Protein AF-A0A3B0YN54-F1 (afdb_monomer)

Sequence (205 aa):
MAKLDYQGKQYHSREGETVLQVFMRHAVTVPFSCGNGICHVCLQRCESGNIPAVSQKGLRQTLKQRDYFLICKCIPEGDMKITPPRDADLFNRAVVYKKELLTADVCRLLLEPATQLYYHAGQFINIRNQRGEMRSYSLASVPHEDYFLEIHVKRVADGIMTDWIFNELSENDELEFQGPEGSCFYAQGEQDQPLLLIGTGTGLS

Organism: NCBI:txid652676

pLDDT: mean 94.01, std 5.27, range [69.38, 98.44]

Secondary structure (DSSP, 8-state):
--EEEETTEEEEPPTT--HHHHHHHTT-----SSSSSSS-TTEEEEEES---GGGGTT--HHHHTTTEEETTT---SS-EEEEPPPHHHHEEEEEEEEEEESSSSEEEEEEEESSPPP--TT-EEEEE-TTS-EEEEE--SPTTT-SSEEEEEE--TT-HHHHHHHHT--TT-EEEEEEEE-S-S-----TT--------GGGG-

Radius of gyration: 18.45 Å; Cα contacts (8 Å, |Δi|>4): 419; chains: 1; bounding box: 44×45×47 Å

Nearest PDB structures (foldseek):
  1rfk-assembly1_A  TM=8.701E-01  e=2.211E-05  Mastigocladus laminosus
  1frr-assembly2_B  TM=7.773E-01  e=4.936E-06  Equisetum arvense
  1off-assembly1_A  TM=8.286E-01  e=1.316E-05  Synechocystis sp. PCC 6803
  8qq1-assembly1_C  TM=7.693E-01  e=8.822E-05  Streptococcus pneumoniae
  8qt7-assembly1_A  TM=7.412E-01  e=1.399E-04  Streptococcus pneumoniae

Solvent-accessible surface area (backbone atoms only — not comparable to full-atom values): 11805 Å² total; per-residue (Å²): 115,23,48,38,36,45,91,93,40,80,45,72,38,58,87,92,38,25,49,40,55,43,32,56,76,68,70,48,93,70,56,57,73,71,68,72,66,62,74,62,55,31,49,30,24,52,81,42,59,80,79,54,70,73,14,40,53,90,58,56,68,74,45,49,77,63,38,35,34,29,30,52,50,24,54,62,90,46,51,34,34,43,40,80,62,61,60,88,81,52,49,48,50,26,32,26,70,40,74,43,74,80,49,100,51,31,35,39,37,32,26,41,55,79,56,93,82,81,63,58,50,50,20,25,35,30,43,41,50,99,87,63,53,53,50,79,42,44,31,54,35,50,64,93,76,47,86,43,51,26,34,55,46,62,64,45,89,95,28,71,68,39,49,38,55,71,76,67,59,49,66,72,38,76,46,38,32,31,68,68,39,68,83,59,44,86,70,92,69,69,91,82,63,88,82,87,86,87,57,62,83,62,53,67,62

InterPro domains:
  IPR001041 2Fe-2S ferredoxin-type iron-sulfur binding domain [PF00111] (6-76)
  IPR001041 2Fe-2S ferredoxin-type iron-sulfur binding domain [PS51085] (1-88)
  IPR001041 2Fe-2S ferredoxin-type iron-sulfur binding domain [cd00207] (7-83)
  IPR008333 Flavoprotein pyridine nucleotide cytochrome reductase-like, FAD-binding domain [PF00970] (96-186)
  IPR012675 Beta-grasp domain superfamily [G3DSA:3.10.20.30] (2-95)
  IPR017927 FAD-binding domain, ferredoxin reductase-type [PS51384] (89-187)
  IPR017938 Riboflavin synthase-like beta-barrel [SSF63380] (93-185)
  IPR036010 2Fe-2S ferredoxin-like superfamily [SSF54292] (3-84)
  IPR050415 Multicomponent Reductase Electron Transfer [PTHR47354] (13-204)

Structure (mmCIF, N/CA/C/O backbone):
data_AF-A0A3B0YN54-F1
#
_entry.id   AF-A0A3B0YN54-F1
#
loop_
_atom_site.group_PDB
_atom_site.id
_atom_site.type_symbol
_atom_site.label_atom_id
_atom_site.label_alt_id
_atom_site.label_comp_id
_atom_site.label_asym_id
_atom_site.label_entity_id
_atom_site.label_seq_id
_atom_site.pdbx_PDB_ins_code
_atom_site.Cartn_x
_atom_site.Cartn_y
_atom_site.Cartn_z
_atom_site.occupancy
_atom_site.B_iso_or_equiv
_atom_site.auth_seq_id
_atom_site.auth_comp_id
_atom_site.auth_asym_id
_atom_site.auth_atom_id
_atom_site.pdbx_PDB_model_num
ATOM 1 N N . MET A 1 1 ? -24.017 3.079 19.355 1.00 85.31 1 MET A N 1
ATOM 2 C CA . MET A 1 1 ? -23.042 4.065 18.839 1.00 85.31 1 MET A CA 1
ATOM 3 C C . MET A 1 1 ? -21.762 3.894 19.629 1.00 85.31 1 MET A C 1
ATOM 5 O O . MET A 1 1 ? -21.827 3.978 20.847 1.00 85.31 1 MET A O 1
ATOM 9 N N . ALA A 1 2 ? -20.649 3.609 18.964 1.00 94.81 2 ALA A N 1
ATOM 10 C CA . ALA A 1 2 ? -19.349 3.441 19.608 1.00 94.81 2 ALA A CA 1
ATOM 11 C C . ALA A 1 2 ? -18.553 4.751 19.568 1.00 94.81 2 ALA A C 1
ATOM 13 O O . ALA A 1 2 ? -18.648 5.501 18.589 1.00 94.81 2 ALA A O 1
ATOM 14 N N . LYS A 1 3 ? -17.760 5.021 20.608 1.00 97.56 3 LYS A N 1
ATOM 15 C CA . LYS A 1 3 ? -16.784 6.116 20.628 1.00 97.56 3 LYS A CA 1
ATOM 16 C C . LYS A 1 3 ? -15.429 5.607 20.136 1.00 97.56 3 LYS A C 1
ATOM 18 O O . LYS A 1 3 ? -14.872 4.666 20.695 1.00 97.56 3 LYS A O 1
ATOM 23 N N . LEU A 1 4 ? -14.900 6.249 19.103 1.00 98.19 4 LEU A N 1
ATOM 24 C CA . LEU A 1 4 ? -13.590 5.970 18.524 1.00 98.19 4 LEU A CA 1
ATOM 25 C C . LEU A 1 4 ? -12.622 7.083 18.924 1.00 98.19 4 LEU A C 1
ATOM 27 O O . LEU A 1 4 ? -12.846 8.239 18.569 1.00 98.19 4 LEU A O 1
ATOM 31 N N . ASP A 1 5 ? -11.563 6.747 19.649 1.00 98.06 5 ASP A N 1
ATOM 32 C CA . ASP A 1 5 ? -10.443 7.653 19.919 1.00 98.06 5 ASP A CA 1
ATOM 33 C C . ASP A 1 5 ? -9.358 7.425 18.862 1.00 98.06 5 ASP A C 1
ATOM 35 O O . ASP A 1 5 ? -8.899 6.298 18.681 1.00 98.06 5 ASP A O 1
ATOM 39 N N . TYR A 1 6 ? -8.981 8.472 18.133 1.00 97.81 6 TYR A N 1
ATOM 40 C CA . TYR A 1 6 ? -7.898 8.431 17.156 1.00 97.81 6 TYR A CA 1
ATOM 41 C C . TYR A 1 6 ? -7.105 9.735 17.206 1.00 97.81 6 TYR A C 1
ATOM 43 O O . TYR A 1 6 ? -7.667 10.822 17.064 1.00 97.81 6 TYR A O 1
ATOM 51 N N . GLN A 1 7 ? -5.789 9.624 17.416 1.00 94.12 7 GLN A N 1
ATOM 52 C CA . GLN A 1 7 ? -4.867 10.765 17.521 1.00 94.12 7 GLN A CA 1
ATOM 53 C C . GLN A 1 7 ? -5.332 11.845 18.524 1.00 94.12 7 GLN A C 1
ATOM 55 O O . GLN A 1 7 ? -5.174 13.042 18.287 1.00 94.12 7 GLN A O 1
ATOM 60 N N . GLY A 1 8 ? -5.931 11.426 19.647 1.00 93.56 8 GLY A N 1
ATOM 61 C CA . GLY A 1 8 ? -6.406 12.326 20.704 1.00 93.56 8 GLY A CA 1
ATOM 62 C C . GLY A 1 8 ? -7.720 13.047 20.387 1.00 93.56 8 GLY A C 1
ATOM 63 O O . GLY A 1 8 ? -8.122 13.938 21.134 1.00 93.56 8 GLY A O 1
ATOM 64 N N . LYS A 1 9 ? -8.398 12.681 19.293 1.00 96.88 9 LYS A N 1
ATOM 65 C CA . LYS A 1 9 ? -9.737 13.163 18.938 1.00 96.88 9 LYS A CA 1
ATOM 66 C C . LYS A 1 9 ? -10.751 12.037 19.059 1.00 96.88 9 LYS A C 1
ATOM 68 O O . LYS A 1 9 ? -10.439 10.876 18.809 1.00 96.88 9 LYS A O 1
ATOM 73 N N . GLN A 1 10 ? -11.978 12.400 19.418 1.00 97.62 10 GLN A N 1
ATOM 74 C CA . GLN A 1 10 ? -13.077 11.455 19.574 1.00 97.62 10 GLN A CA 1
ATOM 75 C C . GLN A 1 10 ? -14.076 11.587 18.432 1.00 97.62 10 GLN A C 1
ATOM 77 O O . GLN A 1 10 ? -14.477 12.686 18.048 1.00 97.62 10 GLN A O 1
ATOM 82 N N . TYR A 1 11 ? -14.506 10.439 17.929 1.00 97.69 11 TYR A N 1
ATOM 83 C CA . TYR A 1 11 ? -15.486 10.308 16.866 1.00 97.69 11 TYR A CA 1
ATOM 84 C C . TYR A 1 11 ? -16.573 9.331 17.299 1.00 97.69 11 TYR A C 1
ATOM 86 O O . TYR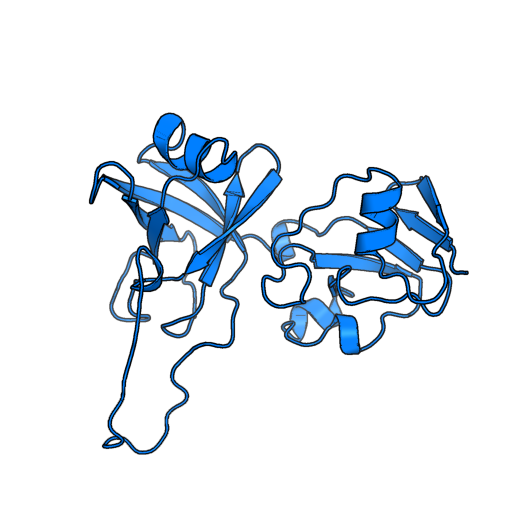 A 1 11 ? -16.321 8.398 18.055 1.00 97.69 11 TYR A O 1
ATOM 94 N N . HIS A 1 12 ? -17.788 9.520 16.794 1.00 97.38 12 HIS A N 1
ATOM 95 C CA . HIS A 1 12 ? -18.911 8.631 17.088 1.00 97.38 12 HIS A CA 1
ATOM 96 C C . HIS A 1 12 ? -19.370 7.904 15.829 1.00 97.38 12 HIS A C 1
ATOM 98 O O . HIS A 1 12 ? -19.620 8.548 14.797 1.00 97.38 12 HIS A O 1
ATOM 104 N N . SER A 1 13 ? -19.492 6.578 15.930 1.00 97.06 13 SER A N 1
ATOM 105 C CA . SER A 1 13 ? -20.041 5.740 14.865 1.00 97.06 13 SER A CA 1
ATOM 106 C C . SER A 1 13 ? -21.564 5.798 14.822 1.00 97.06 13 SER A C 1
ATOM 108 O O . SER A 1 13 ? -22.238 5.905 15.853 1.00 97.06 13 SER A O 1
ATOM 110 N N . ARG A 1 14 ? -22.111 5.701 13.612 1.00 97.06 14 ARG A N 1
ATOM 111 C CA . ARG A 1 14 ? -23.518 5.368 13.375 1.00 97.06 14 ARG A CA 1
ATOM 112 C C . ARG A 1 14 ? -23.691 3.849 13.347 1.00 97.06 14 ARG A C 1
ATOM 114 O O . ARG A 1 14 ? -22.723 3.096 13.266 1.00 97.06 14 ARG A O 1
ATOM 121 N N . GLU A 1 15 ? -24.934 3.397 13.441 1.00 94.94 15 GLU A N 1
ATOM 122 C CA . GLU A 1 15 ? -25.255 1.977 13.307 1.00 94.94 15 GLU A CA 1
ATOM 123 C C . GLU A 1 15 ? -24.831 1.449 11.928 1.00 94.94 15 GLU A C 1
ATOM 125 O O . GLU A 1 15 ? -25.044 2.111 10.913 1.00 94.94 15 GLU A O 1
ATOM 130 N N . GLY A 1 16 ? -24.173 0.286 11.905 1.00 95.19 16 GLY A N 1
ATOM 131 C CA . GLY A 1 16 ? -23.677 -0.351 10.680 1.00 95.19 16 GLY A CA 1
ATOM 132 C C . GLY A 1 16 ? -22.503 0.358 9.988 1.00 95.19 16 GLY A C 1
ATOM 133 O O . GLY A 1 16 ? -22.055 -0.102 8.940 1.00 95.19 16 GLY A O 1
ATOM 134 N N . GLU A 1 17 ? -21.989 1.457 10.545 1.00 96.94 17 GLU A N 1
ATOM 135 C CA . GLU A 1 17 ? -20.902 2.231 9.946 1.00 96.94 17 GLU A CA 1
ATOM 136 C C . GLU A 1 17 ? -19.541 1.598 10.256 1.00 96.94 17 GLU A C 1
ATOM 138 O O . GLU A 1 17 ? -19.215 1.300 11.406 1.00 96.94 17 GLU A O 1
ATOM 143 N N . THR A 1 18 ? -18.718 1.420 9.228 1.00 98.31 18 THR A N 1
ATOM 144 C CA . THR A 1 18 ? -17.330 0.983 9.406 1.00 98.31 18 THR A CA 1
ATOM 145 C C . THR A 1 18 ? -16.466 2.110 9.968 1.00 98.31 18 THR A C 1
ATOM 147 O O . THR A 1 18 ? -16.728 3.287 9.725 1.00 98.31 18 THR A O 1
ATOM 150 N N . VAL A 1 19 ? -15.371 1.773 10.647 1.00 98.19 19 VAL A N 1
ATOM 151 C CA . VAL A 1 19 ? -14.386 2.756 11.126 1.00 98.19 19 VAL A CA 1
ATOM 152 C C . VAL A 1 19 ? -13.885 3.652 9.983 1.00 98.19 19 VAL A C 1
ATOM 154 O O . VAL A 1 19 ? -13.781 4.864 10.165 1.00 98.19 19 VAL A O 1
ATOM 157 N N . LEU A 1 20 ? -13.647 3.097 8.785 1.00 98.31 20 LEU A N 1
ATOM 158 C CA . LEU A 1 20 ? -13.265 3.898 7.614 1.00 98.31 20 LEU A CA 1
ATOM 159 C C . LEU A 1 20 ? -14.330 4.942 7.262 1.00 98.31 20 LEU A C 1
ATOM 161 O O . LEU A 1 20 ? -13.996 6.099 7.030 1.00 98.31 20 LEU A O 1
ATOM 165 N N . GLN A 1 21 ? -15.605 4.553 7.239 1.00 98.06 21 GLN A N 1
ATOM 166 C CA . GLN A 1 21 ? -16.703 5.473 6.929 1.00 98.06 21 GLN A CA 1
ATOM 167 C C . GLN A 1 21 ? -16.829 6.581 7.983 1.00 98.06 21 GLN A C 1
ATOM 169 O O . GLN A 1 21 ? -17.024 7.737 7.608 1.00 98.06 21 GLN A O 1
ATOM 174 N N . VAL A 1 22 ? -16.619 6.264 9.269 1.00 98.06 22 VAL A N 1
ATOM 175 C CA . VAL A 1 22 ? -16.557 7.279 10.335 1.00 98.06 22 VAL A CA 1
ATOM 176 C C . VAL A 1 22 ? -15.449 8.291 10.040 1.00 98.06 22 VAL A C 1
ATOM 178 O O . VAL A 1 22 ? -15.698 9.496 10.052 1.00 98.06 22 VAL A O 1
ATOM 181 N N . PHE A 1 23 ? -14.238 7.818 9.742 1.00 97.88 23 PHE A N 1
ATOM 182 C CA . PHE A 1 23 ? -13.093 8.678 9.441 1.00 97.88 23 PHE A CA 1
ATOM 183 C C . PHE A 1 23 ? -13.328 9.546 8.203 1.00 97.88 23 PHE A C 1
ATOM 185 O O . PHE A 1 23 ? -13.133 10.757 8.273 1.00 97.88 23 PHE A O 1
ATOM 192 N N . MET A 1 24 ? -13.851 8.978 7.114 1.00 97.00 24 MET A N 1
ATOM 193 C CA . MET A 1 24 ? -14.186 9.739 5.906 1.00 97.00 24 MET A CA 1
ATOM 194 C C . MET A 1 24 ? -15.239 10.819 6.175 1.00 97.00 24 MET A C 1
ATOM 196 O O . MET A 1 24 ? -15.074 11.962 5.752 1.00 97.00 24 MET A O 1
ATOM 200 N N . ARG A 1 25 ? -16.302 10.490 6.920 1.00 97.31 25 ARG A N 1
ATOM 201 C CA . ARG A 1 25 ? -17.379 11.432 7.261 1.00 97.31 25 ARG A CA 1
ATOM 202 C C . ARG A 1 25 ? -16.890 12.619 8.091 1.00 97.31 25 ARG A C 1
ATOM 204 O O . ARG A 1 25 ? -17.461 13.701 7.995 1.00 97.31 25 ARG A O 1
ATOM 211 N N . HIS A 1 26 ? -15.854 12.415 8.897 1.00 96.94 26 HIS A N 1
ATOM 212 C CA . HIS A 1 26 ? -15.231 13.452 9.721 1.00 96.94 26 HIS A CA 1
ATOM 213 C C . HIS A 1 26 ? -13.956 14.037 9.099 1.00 96.94 26 HIS A C 1
ATOM 215 O O . HIS A 1 26 ? -13.208 14.722 9.795 1.00 96.94 26 HIS A O 1
ATOM 221 N N . ALA A 1 27 ? -13.704 13.773 7.810 1.00 96.00 27 ALA A N 1
ATOM 222 C CA . ALA A 1 27 ? -12.525 14.236 7.075 1.00 96.00 27 ALA A CA 1
ATOM 223 C C . ALA A 1 27 ? -11.189 13.911 7.779 1.00 96.00 27 ALA A C 1
ATOM 225 O O . ALA A 1 27 ? -10.242 14.696 7.757 1.00 96.00 27 ALA A O 1
ATOM 226 N N . VAL A 1 28 ? -11.116 12.748 8.428 1.00 96.38 28 VAL A N 1
ATOM 227 C CA . VAL A 1 28 ? -9.888 12.233 9.036 1.00 96.38 28 VAL A CA 1
ATOM 228 C C . VAL A 1 28 ? -9.031 11.612 7.943 1.00 96.38 28 VAL A C 1
ATOM 230 O O . VAL A 1 28 ? -9.451 10.668 7.271 1.00 96.38 28 VAL A O 1
ATOM 233 N N . THR A 1 29 ? -7.813 12.119 7.788 1.00 92.44 29 THR A N 1
ATOM 234 C CA . THR A 1 29 ? -6.852 11.576 6.830 1.00 92.44 29 THR A CA 1
ATOM 235 C C . THR A 1 29 ? -6.326 10.232 7.319 1.00 92.44 29 THR A C 1
ATOM 237 O O . THR A 1 29 ? -5.587 10.150 8.301 1.00 92.44 29 THR A O 1
ATOM 240 N N . VAL A 1 30 ? -6.702 9.173 6.608 1.00 93.56 30 VAL A N 1
ATOM 241 C CA . VAL A 1 30 ? -6.179 7.815 6.768 1.00 93.56 30 VAL A CA 1
ATOM 242 C C . VAL A 1 30 ? -5.948 7.201 5.392 1.00 93.56 30 VAL A C 1
ATOM 244 O O . VAL A 1 30 ? -6.714 7.477 4.463 1.00 93.56 30 VAL A O 1
ATOM 247 N N . PRO A 1 31 ? -4.928 6.349 5.228 1.00 92.31 31 PRO A N 1
ATOM 248 C CA . PRO A 1 31 ? -4.706 5.697 3.952 1.00 92.31 31 PRO A CA 1
ATOM 249 C C . PRO A 1 31 ? -5.792 4.646 3.687 1.00 92.31 31 PRO A C 1
ATOM 251 O O . PRO A 1 31 ? -6.149 3.861 4.562 1.00 92.31 31 PRO A O 1
ATOM 254 N N . PHE A 1 32 ? -6.318 4.597 2.463 1.00 93.12 32 PHE A N 1
ATOM 255 C CA . PHE A 1 32 ? -7.145 3.497 1.959 1.00 93.12 32 PHE A CA 1
ATOM 256 C C . PHE A 1 32 ? -7.095 3.460 0.421 1.00 93.12 32 PHE A C 1
ATOM 258 O O . PHE A 1 32 ? -6.662 4.420 -0.215 1.00 93.12 32 PHE A O 1
ATOM 265 N N . SER A 1 33 ? -7.516 2.339 -0.178 1.00 91.38 33 SER A N 1
ATOM 266 C CA . SER A 1 33 ? -7.598 2.191 -1.641 1.00 91.38 33 SER A CA 1
ATOM 267 C C . SER A 1 33 ? -8.876 1.457 -2.074 1.00 91.38 33 SER A C 1
ATOM 269 O O . SER A 1 33 ? -9.793 2.088 -2.583 1.00 91.38 33 SER A O 1
ATOM 271 N N . CYS A 1 34 ? -9.016 0.152 -1.798 1.00 93.12 34 CYS A N 1
ATOM 272 C CA . CYS A 1 34 ? -10.159 -0.624 -2.317 1.00 93.12 34 CYS A CA 1
ATOM 273 C C . CYS A 1 34 ? -11.464 -0.521 -1.506 1.00 93.12 34 CYS A C 1
ATOM 275 O O . CYS A 1 34 ? -12.520 -0.891 -2.008 1.00 93.12 34 CYS A O 1
ATOM 277 N N . GLY A 1 35 ? -11.401 -0.151 -0.220 1.00 94.06 35 GLY A N 1
ATOM 278 C CA . GLY A 1 35 ? -12.563 -0.155 0.687 1.00 94.06 35 GLY A CA 1
ATOM 279 C C . GLY A 1 35 ? -13.203 -1.532 0.956 1.00 94.06 35 GLY A C 1
ATOM 280 O O . GLY A 1 35 ? -14.176 -1.616 1.696 1.00 94.06 35 GLY A O 1
ATOM 281 N N . ASN A 1 36 ? -12.665 -2.619 0.391 1.00 94.31 36 ASN A N 1
ATOM 282 C CA . ASN A 1 36 ? -13.284 -3.946 0.418 1.00 94.31 36 ASN A CA 1
ATOM 283 C C . ASN A 1 36 ? -12.422 -5.027 1.097 1.00 94.31 36 ASN A C 1
ATOM 285 O O . ASN A 1 36 ? -12.733 -6.211 1.009 1.00 94.31 36 ASN A O 1
ATOM 289 N N . GLY A 1 37 ? -11.385 -4.630 1.840 1.00 93.81 37 GLY A N 1
ATOM 290 C CA . GLY A 1 37 ? -10.579 -5.541 2.663 1.00 93.81 37 GLY A CA 1
ATOM 291 C C . GLY A 1 37 ? -9.597 -6.418 1.884 1.00 93.81 37 GLY A C 1
ATOM 292 O O . GLY A 1 37 ? -9.219 -7.466 2.381 1.00 93.81 37 GLY A O 1
ATOM 293 N N . ILE A 1 38 ? -9.211 -6.000 0.674 1.00 92.88 38 ILE A N 1
ATOM 294 C CA . ILE A 1 38 ? -8.288 -6.744 -0.200 1.00 92.88 38 ILE A CA 1
ATOM 295 C C . ILE A 1 38 ? -6.905 -6.091 -0.216 1.00 92.88 38 ILE A C 1
ATOM 297 O O . ILE A 1 38 ? -5.897 -6.755 -0.032 1.00 92.88 38 ILE A O 1
ATOM 301 N N . CYS A 1 39 ? -6.848 -4.771 -0.421 1.00 93.12 39 CYS A N 1
ATOM 302 C CA . CYS A 1 39 ? -5.583 -4.060 -0.626 1.00 93.12 39 CYS A CA 1
ATOM 303 C C . CYS A 1 39 ? -4.746 -3.876 0.646 1.00 93.12 39 CYS A C 1
ATOM 305 O O . CYS A 1 39 ? -3.601 -3.467 0.552 1.00 93.12 39 CYS A O 1
ATOM 307 N N . HIS A 1 40 ? -5.341 -4.052 1.829 1.00 95.25 40 HIS A N 1
ATOM 308 C CA . HIS A 1 40 ? -4.733 -3.831 3.153 1.00 95.25 40 HIS A CA 1
ATOM 309 C C . HIS A 1 40 ? -4.127 -2.437 3.436 1.00 95.25 40 HIS A C 1
ATOM 311 O O . HIS A 1 40 ? -3.713 -2.177 4.557 1.00 95.25 40 HIS A O 1
ATOM 317 N N . VAL A 1 41 ? -4.207 -1.488 2.497 1.00 95.88 41 VAL A N 1
ATOM 318 C CA . VAL A 1 41 ? -3.795 -0.077 2.666 1.00 95.88 41 VAL A CA 1
ATOM 319 C C . VAL A 1 41 ? -4.446 0.600 3.885 1.00 95.88 41 VAL A C 1
ATOM 321 O O . VAL A 1 41 ? -3.835 1.451 4.519 1.00 95.88 41 VAL A O 1
ATOM 324 N N . CYS A 1 42 ? -5.676 0.212 4.242 1.00 96.19 42 CYS A N 1
ATOM 325 C CA . CYS A 1 42 ? -6.400 0.768 5.390 1.00 96.19 42 CYS A CA 1
ATOM 326 C C . CYS A 1 42 ? -6.024 0.130 6.736 1.00 96.19 42 CYS A C 1
ATOM 328 O O . CYS A 1 42 ? -6.839 0.104 7.659 1.00 96.19 42 CYS A O 1
ATOM 330 N N . LEU A 1 43 ? -4.848 -0.477 6.853 1.00 97.00 43 LEU A N 1
ATOM 331 C CA . LEU A 1 43 ? -4.438 -1.092 8.105 1.00 97.00 43 LEU A CA 1
ATOM 332 C C . LEU A 1 43 ? -4.271 -0.020 9.191 1.00 97.00 43 LEU A C 1
ATOM 334 O O . LEU A 1 43 ? -3.624 1.002 8.971 1.00 97.00 43 LEU A O 1
ATOM 338 N N . GLN A 1 44 ? -4.838 -0.268 10.365 1.00 97.50 44 GLN A N 1
ATOM 339 C CA . GLN A 1 44 ? -4.623 0.520 11.579 1.00 97.50 44 GLN A CA 1
ATOM 340 C C . GLN A 1 44 ? -4.379 -0.431 12.747 1.00 97.50 44 GLN A C 1
ATOM 342 O O . GLN A 1 44 ? -4.588 -1.640 12.614 1.00 97.50 44 GLN A O 1
ATOM 347 N N . ARG A 1 45 ? -3.945 0.103 13.889 1.00 97.62 45 ARG A N 1
ATOM 348 C CA . ARG A 1 45 ? -3.717 -0.684 15.102 1.00 97.62 45 ARG A CA 1
ATOM 349 C C . ARG A 1 45 ? -4.696 -0.291 16.198 1.00 97.62 45 ARG A C 1
ATOM 351 O O . ARG A 1 45 ? -4.921 0.896 16.430 1.00 97.62 45 ARG A O 1
ATOM 358 N N . CYS A 1 46 ? -5.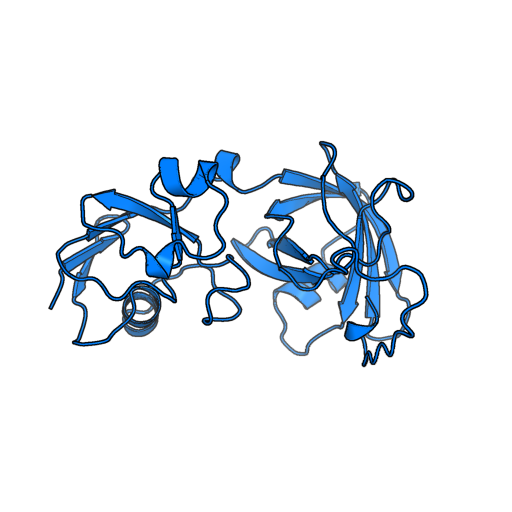264 -1.275 16.878 1.00 97.50 46 CYS A N 1
ATOM 359 C CA . CYS A 1 46 ? -6.110 -1.061 18.043 1.00 97.50 46 CYS A CA 1
ATOM 360 C C . CYS A 1 46 ? -5.237 -1.040 19.303 1.00 97.50 46 CYS A C 1
ATOM 362 O O . CYS A 1 46 ? -4.449 -1.952 19.524 1.00 97.50 46 CYS A O 1
ATOM 364 N N . GLU A 1 47 ? -5.345 0.004 20.116 1.00 97.19 47 GLU A N 1
ATOM 365 C CA . GLU A 1 47 ? -4.700 0.067 21.432 1.00 97.19 47 GLU A CA 1
ATOM 366 C C . GLU A 1 47 ? -5.634 -0.448 22.537 1.00 97.19 47 GLU A C 1
ATOM 368 O O . GLU A 1 47 ? -5.175 -1.021 23.522 1.00 97.19 47 GLU A O 1
ATOM 373 N N . SER A 1 48 ? -6.947 -0.262 22.378 1.00 97.25 48 SER A N 1
ATOM 374 C CA . SER A 1 48 ? -7.961 -0.823 23.273 1.00 97.25 48 SER A CA 1
ATOM 375 C C . SER A 1 48 ? -9.321 -0.946 22.585 1.00 97.25 48 SER A C 1
ATOM 377 O O . SER A 1 48 ? -9.636 -0.186 21.670 1.00 97.25 48 SER A O 1
ATOM 379 N N . GLY A 1 49 ? -10.144 -1.887 23.051 1.00 95.44 49 GLY A N 1
ATOM 380 C CA . GLY A 1 49 ? -11.451 -2.204 22.466 1.00 95.44 49 GLY A CA 1
ATOM 381 C C . GLY A 1 49 ? -11.450 -3.537 21.715 1.00 95.44 49 GLY A C 1
ATOM 382 O O . GLY A 1 49 ? -10.401 -4.142 21.496 1.00 95.44 49 GLY A O 1
ATOM 383 N N . ASN A 1 50 ? -12.639 -4.018 21.348 1.00 95.81 50 ASN A N 1
ATOM 384 C CA . ASN A 1 50 ? -12.781 -5.290 20.640 1.00 95.81 50 ASN A CA 1
ATOM 385 C C . ASN A 1 50 ? -12.492 -5.122 19.143 1.00 95.81 50 ASN A C 1
ATOM 387 O O . ASN A 1 50 ? -13.056 -4.232 18.509 1.00 95.81 50 ASN A O 1
ATOM 391 N N . ILE A 1 51 ? -11.664 -5.999 18.571 1.00 97.62 51 ILE A N 1
ATOM 392 C CA . ILE A 1 51 ? -11.425 -6.065 17.124 1.00 97.62 51 ILE A CA 1
ATOM 393 C C . ILE A 1 51 ? -12.303 -7.181 16.540 1.00 97.62 51 ILE A C 1
ATOM 395 O O . ILE A 1 51 ? -12.033 -8.358 16.790 1.00 97.62 51 ILE A O 1
ATOM 399 N N . PRO A 1 52 ? -13.319 -6.870 15.714 1.00 96.06 52 PRO A N 1
ATOM 400 C CA . PRO A 1 52 ? -14.132 -7.899 15.077 1.00 96.06 52 PRO A CA 1
ATOM 401 C C . PRO A 1 52 ? -13.280 -8.788 14.166 1.00 96.06 52 PRO A C 1
ATOM 403 O O . PRO A 1 52 ? -12.545 -8.280 13.314 1.00 96.06 52 PRO A O 1
ATOM 406 N N . ALA A 1 53 ? -13.426 -10.112 14.258 1.00 95.75 53 ALA A N 1
ATOM 407 C CA . ALA A 1 53 ? -12.616 -11.064 13.486 1.00 95.75 53 ALA A CA 1
ATOM 408 C C . ALA A 1 53 ? -12.681 -10.831 11.961 1.00 95.75 53 ALA A C 1
ATOM 410 O O . ALA A 1 53 ? -11.695 -11.021 11.246 1.00 95.75 53 ALA A O 1
ATOM 411 N N . VAL A 1 54 ? -13.825 -10.350 11.457 1.00 96.50 54 VAL A N 1
ATOM 412 C CA . VAL A 1 54 ? -14.016 -9.989 10.041 1.00 96.50 54 VAL A CA 1
ATOM 413 C C . VAL A 1 54 ? -13.049 -8.896 9.569 1.00 96.50 54 VAL A C 1
ATOM 415 O O . VAL A 1 54 ? -12.622 -8.912 8.417 1.00 96.50 54 VAL A O 1
ATOM 418 N N . SER A 1 55 ? -12.645 -7.991 10.463 1.00 97.25 55 SER A N 1
ATOM 419 C CA . SER A 1 55 ? -11.702 -6.907 10.170 1.00 97.25 55 SER A CA 1
ATOM 420 C C . SER A 1 55 ? -10.241 -7.358 10.142 1.00 97.25 55 SER A C 1
ATOM 422 O O . SER A 1 55 ? -9.375 -6.608 9.705 1.00 97.25 55 SER A O 1
ATOM 424 N N . GLN A 1 56 ? -9.959 -8.593 10.551 1.00 96.88 56 GLN A N 1
ATOM 425 C CA . GLN A 1 56 ? -8.632 -9.202 10.473 1.00 96.88 56 GLN A CA 1
ATOM 426 C C . GLN A 1 56 ? -8.540 -10.294 9.399 1.00 96.88 56 GLN A C 1
ATOM 428 O O . GLN A 1 56 ? -7.496 -10.933 9.239 1.00 96.88 56 GLN A O 1
ATOM 433 N N . LYS A 1 57 ? -9.619 -10.544 8.648 1.00 94.69 57 LYS A N 1
ATOM 434 C CA . LYS A 1 57 ? -9.623 -11.539 7.572 1.00 94.69 57 LYS A CA 1
ATOM 435 C C . LYS A 1 57 ? -8.594 -11.155 6.500 1.00 94.69 57 LYS A C 1
ATOM 437 O O . LYS A 1 57 ? -8.543 -10.007 6.087 1.00 94.69 57 LYS A O 1
ATOM 442 N N . GLY A 1 58 ? -7.785 -12.124 6.069 1.00 90.81 58 GLY A N 1
ATOM 443 C CA . GLY A 1 58 ? -6.715 -11.914 5.083 1.00 90.81 58 GLY A CA 1
ATOM 444 C C . GLY A 1 58 ? -5.382 -11.436 5.668 1.00 90.81 58 GLY A C 1
ATOM 445 O O . GLY A 1 58 ? -4.360 -11.565 5.005 1.00 90.81 58 GLY A O 1
ATOM 446 N N . LEU A 1 59 ? -5.349 -10.965 6.921 1.00 93.88 59 LEU A N 1
ATOM 447 C CA . LEU A 1 59 ? -4.102 -10.524 7.547 1.00 93.88 59 LEU A CA 1
ATOM 448 C C . LEU A 1 59 ? -3.210 -11.698 7.962 1.00 93.88 59 LEU A C 1
ATOM 450 O O . LEU A 1 59 ? -3.689 -12.731 8.450 1.00 93.88 59 LEU A O 1
ATOM 454 N N . ARG A 1 60 ? -1.893 -11.483 7.863 1.00 92.06 60 ARG A N 1
ATOM 455 C CA . ARG A 1 60 ? -0.872 -12.372 8.435 1.00 92.06 60 ARG A CA 1
ATOM 456 C C . ARG A 1 60 ? -1.060 -12.493 9.947 1.00 92.06 60 ARG A C 1
ATOM 458 O O . ARG A 1 60 ? -1.416 -11.523 10.618 1.00 92.06 60 ARG A O 1
ATOM 465 N N . GLN A 1 61 ? -0.764 -13.668 10.501 1.00 93.38 61 GLN A N 1
ATOM 466 C CA . GLN A 1 61 ? -0.956 -13.929 11.932 1.00 93.38 61 GLN A CA 1
ATOM 467 C C . GLN A 1 61 ? -0.135 -12.985 12.823 1.00 93.38 61 GLN A C 1
ATOM 469 O O . GLN A 1 61 ? -0.617 -12.549 13.864 1.00 93.38 61 GLN A O 1
ATOM 474 N N . THR A 1 62 ? 1.063 -12.609 12.374 1.00 93.06 62 THR A N 1
ATOM 475 C CA . THR A 1 62 ? 1.944 -11.657 13.063 1.00 93.06 62 THR A CA 1
ATOM 476 C C . THR A 1 62 ? 1.326 -10.266 13.205 1.00 93.06 62 THR A C 1
ATOM 478 O O . THR A 1 62 ? 1.513 -9.624 14.233 1.00 93.06 62 THR A O 1
ATOM 481 N N . LEU A 1 63 ? 0.557 -9.808 12.211 1.00 95.62 63 LEU A N 1
ATOM 482 C CA . LEU A 1 63 ? -0.162 -8.533 12.275 1.00 95.62 63 LEU A CA 1
ATOM 483 C C . LEU A 1 63 ? -1.363 -8.632 13.219 1.00 95.62 63 LEU A C 1
ATOM 485 O O . LEU A 1 63 ? -1.564 -7.747 14.046 1.00 95.62 63 LEU A O 1
ATOM 489 N N . LYS A 1 64 ? -2.115 -9.738 13.165 1.00 96.69 64 LYS A N 1
ATOM 490 C CA . LYS A 1 64 ? -3.252 -9.969 14.074 1.00 96.69 64 LYS A CA 1
ATOM 491 C C . LYS A 1 64 ? -2.834 -9.963 15.541 1.00 96.69 64 LYS A C 1
ATOM 493 O O . LYS A 1 64 ? -3.492 -9.333 16.355 1.00 96.69 64 LYS A O 1
ATOM 498 N N . GLN A 1 65 ? -1.720 -10.626 15.856 1.00 95.88 65 GLN A N 1
ATOM 499 C CA . GLN A 1 65 ? -1.137 -10.677 17.204 1.00 95.88 65 GLN A CA 1
ATOM 500 C C . GLN A 1 65 ? -0.620 -9.322 17.705 1.00 95.88 65 GLN A C 1
ATOM 502 O O . GLN A 1 65 ? -0.359 -9.175 18.892 1.00 95.88 65 GLN A O 1
ATOM 507 N N . ARG A 1 66 ? -0.436 -8.353 16.804 1.00 96.62 66 ARG A N 1
ATOM 508 C CA . ARG A 1 66 ? -0.042 -6.972 17.112 1.00 96.62 66 ARG A CA 1
ATOM 509 C C . ARG A 1 66 ? -1.231 -6.008 17.029 1.00 96.62 66 ARG A C 1
ATOM 511 O O . ARG A 1 66 ? -1.023 -4.809 16.857 1.00 96.62 66 ARG A O 1
ATOM 518 N N . ASP A 1 67 ? -2.454 -6.537 17.097 1.00 97.62 67 ASP A N 1
ATOM 519 C CA . ASP A 1 67 ? -3.713 -5.785 17.117 1.00 97.62 67 ASP A CA 1
ATOM 520 C C . ASP A 1 67 ? -3.963 -4.931 15.866 1.00 97.62 67 ASP A C 1
ATOM 522 O O . ASP A 1 67 ? -4.663 -3.915 15.900 1.00 97.62 67 ASP A O 1
ATOM 526 N N . TYR A 1 68 ? -3.404 -5.346 14.726 1.00 98.00 68 TYR A N 1
ATOM 527 C CA . TYR A 1 68 ? -3.703 -4.721 13.443 1.00 98.00 68 TYR A CA 1
ATOM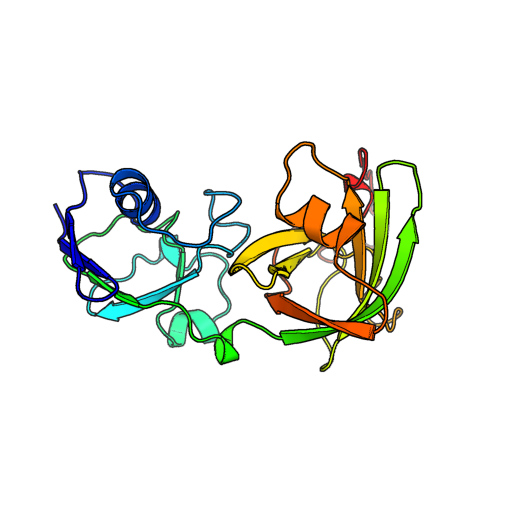 528 C C . TYR A 1 68 ? -5.032 -5.202 12.878 1.00 98.00 68 TYR A C 1
ATOM 530 O O . TYR A 1 68 ? -5.387 -6.377 12.990 1.00 98.00 68 TYR A O 1
ATOM 538 N N . PHE A 1 69 ? -5.748 -4.293 12.223 1.00 98.31 69 PHE A N 1
ATOM 539 C CA . PHE A 1 69 ? -7.054 -4.561 11.638 1.00 98.31 69 PHE A CA 1
ATOM 540 C C . PHE A 1 69 ? -7.366 -3.622 10.464 1.00 98.31 69 PHE A C 1
ATOM 542 O O . PHE A 1 69 ? -6.760 -2.563 10.291 1.00 98.31 69 PHE A O 1
ATOM 549 N N . LEU A 1 70 ? -8.323 -4.030 9.634 1.00 98.19 70 LEU A N 1
ATOM 550 C CA . LEU A 1 70 ? -8.786 -3.309 8.455 1.00 98.19 70 LEU A CA 1
ATOM 551 C C . LEU A 1 70 ? -9.976 -2.423 8.823 1.00 98.19 70 LEU A C 1
ATOM 553 O O . LEU A 1 70 ? -11.102 -2.906 8.973 1.00 98.19 70 LEU A O 1
ATOM 557 N N . ILE A 1 71 ? -9.764 -1.107 8.886 1.00 98.25 71 ILE A N 1
ATOM 558 C CA . ILE A 1 71 ? -10.836 -0.167 9.254 1.00 98.25 71 ILE A CA 1
ATOM 559 C C . ILE A 1 71 ? -12.006 -0.153 8.260 1.00 98.25 71 ILE A C 1
ATOM 561 O O . ILE A 1 71 ? -13.126 0.171 8.645 1.00 98.25 71 ILE A O 1
ATOM 565 N N . CYS A 1 72 ? -11.789 -0.561 7.002 1.00 98.00 72 CYS A N 1
ATOM 566 C CA . CYS A 1 72 ? -12.855 -0.692 5.998 1.00 98.00 72 CYS A CA 1
ATOM 567 C C . CYS A 1 72 ? -13.789 -1.894 6.220 1.00 98.00 72 CYS A C 1
ATOM 569 O O . CYS A 1 72 ? -14.828 -1.989 5.575 1.00 98.00 72 CYS A O 1
ATOM 571 N N . LYS A 1 73 ? -13.422 -2.820 7.113 1.00 98.19 73 LYS A N 1
ATOM 572 C CA . LYS A 1 73 ? -14.216 -4.008 7.470 1.00 98.19 73 LYS A CA 1
ATOM 573 C C . LYS A 1 73 ? -14.612 -4.050 8.941 1.00 98.19 73 LYS A C 1
ATOM 575 O O . LYS A 1 73 ? -15.288 -4.981 9.360 1.00 98.19 73 LYS A O 1
ATOM 580 N N . CYS A 1 74 ? -14.204 -3.059 9.724 1.00 98.06 74 CYS A N 1
ATOM 581 C CA . CYS A 1 74 ? -14.495 -2.990 11.147 1.00 98.06 74 CYS A CA 1
ATOM 582 C C . CYS A 1 74 ? -15.760 -2.174 11.391 1.00 98.06 74 CYS A C 1
ATOM 584 O O . CYS A 1 74 ? -15.705 -0.951 11.304 1.00 98.06 74 CYS A O 1
ATOM 586 N N . ILE A 1 75 ? -16.870 -2.830 11.723 1.00 97.81 75 ILE A N 1
ATOM 587 C CA . ILE A 1 75 ? -18.022 -2.173 12.353 1.00 97.81 75 ILE A CA 1
ATOM 588 C C . ILE A 1 75 ? -17.792 -2.270 13.869 1.00 97.81 75 ILE A C 1
ATOM 590 O O . ILE A 1 75 ? -17.718 -3.387 14.379 1.00 97.81 75 ILE A O 1
ATOM 594 N N . PRO A 1 76 ? -17.603 -1.150 14.588 1.00 96.69 76 PRO A N 1
ATOM 595 C CA . PRO A 1 76 ? -17.247 -1.185 16.002 1.00 96.69 76 PRO A CA 1
ATOM 596 C C . PRO A 1 76 ? -18.435 -1.644 16.860 1.00 96.69 76 PRO A C 1
ATOM 598 O O . PRO A 1 76 ? -19.511 -1.048 16.816 1.00 96.69 76 PRO A O 1
ATOM 601 N N . GLU A 1 77 ? -18.221 -2.682 17.670 1.00 94.81 77 GLU A N 1
ATOM 602 C CA . GLU A 1 77 ? -19.220 -3.236 18.605 1.00 94.81 77 GLU A CA 1
ATOM 603 C C . GLU A 1 77 ? -19.241 -2.497 19.957 1.00 94.81 77 GLU A C 1
ATOM 605 O O . GLU A 1 77 ? -20.180 -2.630 20.738 1.00 94.81 77 GLU A O 1
ATOM 610 N N . GLY A 1 78 ? -18.215 -1.689 20.224 1.00 96.50 78 GLY A N 1
ATOM 611 C CA . GLY A 1 78 ? -18.055 -0.887 21.431 1.00 96.50 78 GLY A CA 1
ATOM 612 C C . GLY A 1 78 ? -16.958 0.157 21.248 1.00 96.50 78 GLY A C 1
ATOM 613 O O . GLY A 1 78 ? -16.427 0.313 20.147 1.00 96.50 78 GLY A O 1
ATOM 614 N N . ASP A 1 79 ? -16.634 0.882 22.316 1.00 98.00 79 ASP A N 1
ATOM 615 C CA . ASP A 1 79 ? -15.589 1.908 22.293 1.00 98.00 79 ASP A CA 1
ATOM 616 C C . ASP A 1 79 ? -14.231 1.315 21.878 1.00 98.00 79 ASP A C 1
ATOM 618 O O . ASP A 1 79 ? -13.850 0.229 22.322 1.00 98.00 79 ASP A O 1
ATOM 622 N N . MET A 1 80 ? -13.495 2.042 21.033 1.00 98.00 80 MET A N 1
ATOM 623 C CA . MET A 1 80 ? -12.181 1.628 20.535 1.00 98.00 80 MET A CA 1
ATOM 624 C C . MET A 1 80 ? -11.194 2.792 20.556 1.00 98.00 80 MET A C 1
ATOM 626 O O . MET A 1 80 ? -11.546 3.922 20.215 1.00 98.00 80 MET A O 1
ATOM 630 N N . LYS A 1 81 ? -9.936 2.503 20.886 1.00 98.31 81 LYS A N 1
ATOM 631 C CA . LYS A 1 81 ? -8.806 3.419 20.727 1.00 98.31 81 LYS A CA 1
ATOM 632 C C . LYS A 1 81 ? -7.929 2.934 19.585 1.00 98.31 81 LYS A C 1
ATOM 634 O O . LYS A 1 81 ? -7.399 1.827 19.621 1.00 98.31 81 LYS A O 1
ATOM 639 N N . ILE A 1 82 ? -7.801 3.758 18.557 1.00 98.25 82 ILE A N 1
ATOM 640 C CA . ILE A 1 82 ? -7.167 3.433 17.285 1.00 98.25 82 ILE A CA 1
ATOM 641 C C . ILE A 1 82 ? -5.912 4.288 17.154 1.00 98.25 82 ILE A C 1
ATOM 643 O O . ILE A 1 82 ? -5.908 5.483 17.447 1.00 98.25 82 ILE A O 1
ATOM 647 N N . THR A 1 83 ? -4.835 3.674 16.684 1.00 97.00 83 THR A N 1
ATOM 648 C CA . THR A 1 83 ? -3.554 4.338 16.452 1.00 97.00 83 THR A CA 1
ATOM 649 C C . THR A 1 83 ? -3.064 4.072 15.031 1.00 97.00 83 THR A C 1
ATOM 651 O O . THR A 1 83 ? -3.344 2.995 14.486 1.00 97.00 83 THR A O 1
ATOM 654 N N . PRO A 1 84 ? -2.320 5.027 14.437 1.00 95.50 84 PRO A N 1
ATOM 655 C CA . PRO A 1 84 ? -1.620 4.799 13.184 1.00 95.50 84 PRO A CA 1
ATOM 656 C C . PRO A 1 84 ? -0.757 3.533 13.235 1.00 95.50 84 PRO A C 1
ATOM 658 O O . PRO A 1 84 ? -0.242 3.174 14.303 1.00 95.50 84 PRO A O 1
ATOM 661 N N . PRO A 1 85 ? -0.574 2.853 12.095 1.00 93.81 85 PRO A N 1
ATOM 662 C CA . PRO A 1 85 ? 0.343 1.732 12.024 1.00 93.81 85 PRO A CA 1
ATOM 663 C C . PRO A 1 85 ? 1.780 2.171 12.337 1.00 93.81 85 PRO A C 1
ATOM 665 O O . PRO A 1 85 ? 2.186 3.286 12.020 1.00 93.81 85 PRO A O 1
ATOM 668 N N . ARG A 1 86 ? 2.573 1.273 12.927 1.00 93.56 86 ARG A N 1
ATOM 669 C CA . ARG A 1 86 ? 4.027 1.453 13.018 1.00 93.56 86 ARG A CA 1
ATOM 670 C C . ARG A 1 86 ? 4.672 1.097 11.687 1.00 93.56 86 ARG A C 1
ATOM 672 O O . ARG A 1 86 ? 4.471 -0.015 11.202 1.00 93.56 86 ARG A O 1
ATOM 679 N N . ASP A 1 87 ? 5.488 1.997 11.154 1.00 91.62 87 ASP A N 1
ATOM 680 C CA . ASP A 1 87 ? 6.096 1.804 9.836 1.00 91.62 87 ASP A CA 1
ATOM 681 C C . ASP A 1 87 ? 6.984 0.558 9.766 1.00 91.62 87 ASP A C 1
ATOM 683 O O . ASP A 1 87 ? 6.861 -0.233 8.836 1.00 91.62 87 ASP A O 1
ATOM 687 N N . ALA A 1 88 ? 7.782 0.317 10.810 1.00 90.44 88 ALA A N 1
ATOM 688 C CA . ALA A 1 88 ? 8.672 -0.841 10.915 1.00 90.44 88 ALA A CA 1
ATOM 689 C C . ALA A 1 88 ? 7.952 -2.205 10.882 1.00 90.44 88 ALA A C 1
ATOM 691 O O . ALA A 1 88 ? 8.595 -3.232 10.680 1.00 90.4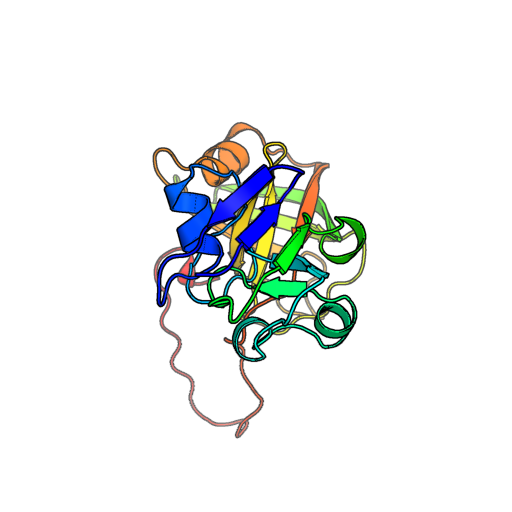4 88 ALA A O 1
ATOM 692 N N . ASP A 1 89 ? 6.635 -2.236 11.106 1.00 90.31 89 ASP A N 1
ATOM 693 C CA . ASP A 1 89 ? 5.852 -3.471 11.040 1.00 90.31 89 ASP A CA 1
ATOM 694 C C . ASP A 1 89 ? 5.299 -3.749 9.635 1.00 90.31 89 ASP A C 1
ATOM 696 O O . ASP A 1 89 ? 4.941 -4.893 9.348 1.00 90.31 89 ASP A O 1
ATOM 700 N N . LEU A 1 90 ? 5.168 -2.718 8.790 1.00 91.12 90 LEU A N 1
ATOM 701 C CA . LEU A 1 90 ? 4.420 -2.790 7.530 1.00 91.12 90 LEU A CA 1
ATOM 702 C C . LEU A 1 90 ? 5.261 -2.544 6.286 1.00 91.12 90 LEU A C 1
ATOM 704 O O . LEU A 1 90 ? 4.941 -3.111 5.241 1.00 91.12 90 LEU A O 1
ATOM 708 N N . PHE A 1 91 ? 6.275 -1.686 6.379 1.00 94.31 91 PHE A N 1
ATOM 709 C CA . PHE A 1 91 ? 7.000 -1.204 5.214 1.00 94.31 91 PHE A CA 1
ATOM 710 C C . PHE A 1 91 ? 8.386 -1.822 5.113 1.00 94.31 91 PHE A C 1
ATOM 712 O O . PHE A 1 91 ? 9.167 -1.841 6.062 1.00 94.31 91 PHE A O 1
ATOM 719 N N . ASN A 1 92 ? 8.677 -2.283 3.906 1.00 94.75 92 ASN A N 1
ATOM 720 C CA . ASN A 1 92 ? 10.007 -2.588 3.421 1.00 94.75 92 ASN A CA 1
ATOM 721 C C . ASN A 1 92 ? 10.479 -1.436 2.533 1.00 94.75 92 ASN A C 1
ATOM 723 O O . ASN A 1 92 ? 9.688 -0.588 2.114 1.00 94.75 92 ASN A O 1
ATOM 727 N N . ARG A 1 93 ? 11.772 -1.433 2.222 1.00 96.50 93 ARG A N 1
ATOM 728 C CA . ARG A 1 93 ? 12.395 -0.451 1.335 1.00 96.50 93 ARG A CA 1
ATOM 729 C C . ARG A 1 93 ? 12.858 -1.114 0.052 1.00 96.50 93 ARG A C 1
ATOM 731 O O . ARG A 1 93 ? 13.249 -2.282 0.073 1.00 96.50 93 ARG A O 1
ATOM 738 N N . ALA A 1 94 ? 12.827 -0.362 -1.035 1.00 97.50 94 ALA A N 1
ATOM 739 C CA . ALA A 1 94 ? 13.436 -0.743 -2.297 1.00 97.50 94 ALA A CA 1
ATOM 740 C C . ALA A 1 94 ? 14.085 0.469 -2.962 1.00 97.50 94 ALA A C 1
ATOM 742 O O . ALA A 1 94 ? 13.646 1.599 -2.753 1.00 97.50 94 ALA A O 1
ATOM 743 N N . VAL A 1 95 ? 15.092 0.216 -3.787 1.00 98.19 95 VAL A N 1
ATOM 744 C CA . VAL A 1 95 ? 15.694 1.218 -4.668 1.00 98.19 95 VAL A CA 1
ATOM 745 C C . VAL A 1 95 ? 15.120 1.047 -6.069 1.00 98.19 95 VAL A C 1
ATOM 747 O O . VAL A 1 95 ? 14.962 -0.075 -6.550 1.00 98.19 95 VAL A O 1
ATOM 750 N N . VAL A 1 96 ? 14.799 2.150 -6.742 1.00 98.44 96 VAL A N 1
ATOM 751 C CA . VAL A 1 96 ? 14.410 2.121 -8.155 1.00 98.44 96 VAL A CA 1
ATOM 752 C C . VAL A 1 96 ? 15.650 1.829 -8.992 1.00 98.44 96 VAL A C 1
ATOM 754 O O . VAL A 1 96 ? 16.447 2.721 -9.265 1.00 98.44 96 VAL A O 1
ATOM 757 N N . TYR A 1 97 ? 15.817 0.578 -9.410 1.00 98.31 97 TYR A N 1
ATOM 758 C CA . TYR A 1 97 ? 16.939 0.172 -10.251 1.00 98.31 97 TYR A CA 1
ATOM 759 C C . TYR A 1 97 ? 16.793 0.710 -11.674 1.00 98.31 97 TYR A C 1
ATOM 761 O O . TYR A 1 97 ? 17.750 1.212 -12.256 1.00 98.31 97 TYR A O 1
ATOM 769 N N . LYS A 1 98 ? 15.584 0.608 -12.238 1.00 98.31 98 LYS A N 1
ATOM 770 C CA . LYS A 1 98 ? 15.301 1.080 -13.595 1.00 98.31 98 LYS A CA 1
ATOM 771 C C . LYS A 1 98 ? 13.890 1.633 -13.712 1.00 98.31 98 LYS A C 1
ATOM 773 O O . LYS A 1 98 ? 12.950 1.046 -13.168 1.00 98.31 98 LYS A O 1
ATOM 778 N N . LYS A 1 99 ? 13.739 2.712 -14.483 1.00 98.12 99 LYS A N 1
ATOM 779 C CA . LYS A 1 99 ? 12.449 3.313 -14.837 1.00 98.12 99 LYS A CA 1
ATOM 780 C C . LYS A 1 99 ? 12.354 3.515 -16.347 1.00 98.12 99 LYS A C 1
ATOM 782 O O . LYS A 1 99 ? 13.121 4.264 -16.937 1.00 98.12 99 LYS A O 1
ATOM 787 N N . GLU A 1 100 ? 11.379 2.870 -16.977 1.00 97.75 100 GLU A N 1
ATOM 788 C CA . GLU A 1 100 ? 11.271 2.825 -18.437 1.00 97.75 100 GLU A CA 1
ATOM 789 C C . GLU A 1 100 ? 9.833 3.061 -18.902 1.00 97.75 100 GLU A C 1
ATOM 791 O O . GLU A 1 100 ? 8.905 2.407 -18.436 1.00 97.75 100 GLU A O 1
ATOM 796 N N . LEU A 1 101 ? 9.632 3.980 -19.848 1.00 97.12 101 LEU A N 1
ATOM 797 C CA . LEU A 1 101 ? 8.336 4.144 -20.506 1.00 97.12 101 LEU A CA 1
ATOM 798 C C . LEU A 1 101 ? 8.159 3.041 -21.555 1.00 97.12 101 LEU A C 1
ATOM 800 O O . LEU A 1 101 ? 8.877 3.010 -22.551 1.00 97.12 101 LEU A O 1
ATOM 804 N N . LEU A 1 102 ? 7.192 2.150 -21.333 1.00 95.56 102 LEU A N 1
ATOM 805 C CA . LEU A 1 102 ? 6.807 1.115 -22.298 1.00 95.56 102 LEU A CA 1
ATOM 806 C C . LEU A 1 102 ? 5.873 1.677 -23.376 1.00 95.56 102 LEU A C 1
ATOM 808 O O . LEU A 1 102 ? 5.918 1.265 -24.533 1.00 95.56 102 LEU A O 1
ATOM 812 N N . THR A 1 103 ? 5.021 2.628 -22.990 1.00 94.88 103 THR A N 1
ATOM 813 C CA . THR A 1 103 ? 4.127 3.386 -23.877 1.00 94.88 103 THR A CA 1
ATOM 814 C C . THR A 1 103 ? 4.087 4.849 -23.424 1.00 94.88 103 THR A C 1
ATOM 816 O O . THR A 1 103 ? 4.730 5.232 -22.446 1.00 94.88 103 THR A O 1
ATOM 819 N N . ALA A 1 104 ? 3.289 5.679 -24.102 1.00 92.75 104 ALA A N 1
ATOM 820 C CA . ALA A 1 104 ? 3.050 7.060 -23.678 1.00 92.75 104 ALA A CA 1
ATOM 821 C C . ALA A 1 104 ? 2.402 7.177 -22.280 1.00 92.75 104 ALA A C 1
ATOM 823 O O . ALA A 1 104 ? 2.500 8.225 -21.644 1.00 92.75 104 ALA A O 1
ATOM 824 N N . ASP A 1 105 ? 1.733 6.123 -21.805 1.00 95.00 105 ASP A N 1
ATOM 825 C CA . ASP A 1 105 ? 0.968 6.106 -20.559 1.00 95.00 105 ASP A CA 1
ATOM 826 C C . ASP A 1 105 ? 1.294 4.920 -19.639 1.00 95.00 105 ASP A C 1
ATOM 828 O O . ASP A 1 105 ? 0.663 4.794 -18.596 1.00 95.00 105 ASP A O 1
ATOM 832 N N . VAL A 1 106 ? 2.271 4.071 -19.967 1.00 97.06 106 VAL A N 1
ATOM 833 C CA . VAL A 1 106 ? 2.688 2.935 -19.132 1.00 97.06 106 VAL A CA 1
ATOM 834 C C . VAL A 1 106 ? 4.178 3.014 -18.840 1.00 97.06 106 VAL A C 1
ATOM 836 O O . VAL A 1 106 ? 5.007 3.056 -19.747 1.00 97.06 106 VAL A O 1
ATOM 839 N N . CYS A 1 107 ? 4.509 2.987 -17.552 1.00 97.31 107 CYS A N 1
ATOM 840 C CA . CYS A 1 107 ? 5.869 2.969 -17.038 1.00 97.31 107 CYS A CA 1
ATOM 841 C C . CYS A 1 107 ? 6.160 1.619 -16.378 1.00 97.31 107 CYS A C 1
ATOM 843 O O . CYS A 1 107 ? 5.403 1.168 -15.521 1.00 97.31 107 CYS A O 1
ATOM 845 N N . ARG A 1 108 ? 7.275 0.996 -16.742 1.00 98.25 108 ARG A N 1
ATOM 846 C CA . ARG A 1 108 ? 7.868 -0.147 -16.051 1.00 98.25 108 ARG A CA 1
ATOM 847 C C . ARG A 1 108 ? 8.825 0.354 -14.981 1.00 98.25 108 ARG A C 1
ATOM 849 O O . ARG A 1 108 ? 9.641 1.237 -15.251 1.00 98.25 108 ARG A O 1
ATOM 856 N N . LEU A 1 109 ? 8.731 -0.225 -13.790 1.00 98.38 109 LEU A N 1
ATOM 857 C CA . LEU A 1 109 ? 9.700 -0.031 -12.718 1.00 98.38 109 LEU A CA 1
ATOM 858 C C . LEU A 1 109 ? 10.306 -1.377 -12.340 1.00 98.38 109 LEU A C 1
ATOM 860 O O . LEU A 1 109 ? 9.573 -2.341 -12.119 1.00 98.38 109 LEU A O 1
ATOM 864 N N . LEU A 1 110 ? 11.632 -1.407 -12.244 1.00 98.31 110 LEU A N 1
ATOM 865 C CA . LEU A 1 110 ? 12.382 -2.486 -11.612 1.00 98.31 110 LEU A CA 1
ATOM 866 C C . LEU A 1 110 ? 12.872 -1.993 -10.261 1.00 98.31 110 LEU A C 1
ATOM 868 O O . LEU A 1 110 ? 13.577 -0.985 -10.186 1.00 98.31 110 LEU A O 1
ATOM 872 N N . LEU A 1 111 ? 12.471 -2.687 -9.205 1.00 98.31 111 LEU A N 1
ATOM 873 C CA . LEU A 1 111 ? 12.751 -2.315 -7.829 1.00 98.31 111 LEU A CA 1
ATOM 874 C C . LEU A 1 111 ? 13.679 -3.354 -7.207 1.00 98.31 111 LEU A C 1
ATOM 876 O O . LEU A 1 111 ? 13.384 -4.548 -7.225 1.00 98.31 111 LEU A O 1
ATOM 880 N N . GLU A 1 112 ? 14.784 -2.896 -6.637 1.00 97.69 112 GLU A N 1
ATOM 881 C CA . GLU A 1 112 ? 15.698 -3.722 -5.856 1.00 97.69 112 GLU A CA 1
ATOM 882 C C . GLU A 1 112 ? 15.283 -3.666 -4.383 1.00 97.69 112 GLU A C 1
ATOM 884 O O . GLU A 1 112 ? 15.469 -2.629 -3.739 1.00 97.69 112 GLU A O 1
ATOM 889 N N . PRO A 1 113 ? 14.672 -4.726 -3.825 1.00 96.06 113 PRO A N 1
ATOM 890 C CA . PRO A 1 113 ? 14.225 -4.693 -2.445 1.00 96.06 113 PRO A CA 1
ATOM 891 C C . PRO A 1 113 ? 15.422 -4.825 -1.494 1.00 96.06 113 PRO A C 1
ATOM 893 O O . PRO A 1 113 ? 16.290 -5.675 -1.672 1.00 96.06 113 PRO A O 1
ATOM 896 N N . ALA A 1 114 ? 15.439 -4.034 -0.419 1.00 95.25 114 ALA A N 1
ATOM 897 C CA . ALA A 1 114 ? 16.507 -4.069 0.587 1.00 95.25 114 ALA A CA 1
ATOM 898 C C . ALA A 1 114 ? 16.606 -5.422 1.320 1.00 95.25 114 ALA A C 1
ATOM 900 O O . ALA A 1 114 ? 17.633 -5.749 1.911 1.00 95.25 114 ALA A O 1
ATOM 901 N N . THR A 1 115 ? 15.523 -6.204 1.308 1.00 91.75 115 THR A N 1
ATOM 902 C CA . THR A 1 115 ? 15.477 -7.579 1.818 1.00 91.75 115 THR A CA 1
ATOM 903 C C . THR A 1 115 ? 14.669 -8.451 0.866 1.00 91.75 115 THR A C 1
ATOM 905 O O . THR A 1 115 ? 13.754 -7.959 0.206 1.00 91.75 115 THR A O 1
ATOM 908 N N . GLN A 1 116 ? 14.977 -9.749 0.811 1.00 89.44 116 GLN A N 1
ATOM 909 C CA . GLN A 1 116 ? 14.254 -10.687 -0.046 1.00 89.44 116 GLN A CA 1
ATOM 910 C C . GLN A 1 116 ? 12.753 -10.684 0.275 1.00 89.44 116 GLN A C 1
ATOM 912 O O . GLN A 1 116 ? 12.343 -10.972 1.403 1.00 89.44 116 GLN A O 1
ATOM 917 N N . LEU A 1 117 ? 11.933 -10.431 -0.745 1.00 92.31 117 LEU A N 1
ATOM 918 C CA . LEU A 1 117 ? 10.485 -10.552 -0.654 1.00 92.31 117 LEU A CA 1
ATOM 919 C C . LEU A 1 117 ? 10.054 -11.954 -1.098 1.00 92.31 117 LEU A C 1
ATOM 921 O O . LEU A 1 117 ? 10.322 -12.361 -2.226 1.00 92.31 117 LEU A O 1
ATOM 925 N N . TYR A 1 118 ? 9.360 -12.685 -0.227 1.00 91.75 118 TYR A N 1
ATOM 926 C CA . TYR A 1 118 ? 8.740 -13.968 -0.569 1.00 91.75 118 TYR A CA 1
ATOM 927 C C . TYR A 1 118 ? 7.285 -13.735 -0.971 1.00 91.75 118 TYR A C 1
ATOM 929 O O . TYR A 1 118 ? 6.503 -13.263 -0.144 1.00 91.75 118 TYR A O 1
ATOM 937 N N . TYR A 1 119 ? 6.933 -14.048 -2.220 1.00 93.81 119 TYR A N 1
ATOM 938 C CA . TYR A 1 119 ? 5.604 -13.830 -2.798 1.00 93.81 119 TYR A CA 1
ATOM 939 C C . TYR A 1 119 ? 5.243 -14.923 -3.814 1.00 93.81 119 TYR A C 1
ATOM 941 O O . TYR A 1 119 ? 6.102 -15.682 -4.257 1.00 93.81 119 TYR A O 1
ATOM 949 N N . HIS A 1 120 ? 3.968 -14.987 -4.187 1.00 93.25 120 HIS A N 1
ATOM 950 C CA . HIS A 1 120 ? 3.471 -15.803 -5.294 1.00 93.25 120 HIS A CA 1
ATOM 951 C C . HIS A 1 120 ? 3.170 -14.925 -6.515 1.00 93.25 120 HIS A C 1
ATOM 953 O O . HIS A 1 120 ? 2.644 -13.822 -6.361 1.00 93.25 120 HIS A O 1
ATOM 959 N N . ALA A 1 121 ? 3.447 -15.425 -7.723 1.00 92.88 121 ALA A N 1
ATOM 960 C CA . ALA A 1 121 ? 3.081 -14.740 -8.964 1.00 92.88 121 ALA A CA 1
ATOM 961 C C . ALA A 1 121 ? 1.569 -14.433 -8.992 1.00 92.88 121 ALA A C 1
ATOM 963 O O . ALA A 1 121 ? 0.751 -15.310 -8.695 1.00 92.88 121 ALA A O 1
ATOM 964 N N . GLY A 1 122 ? 1.217 -13.182 -9.306 1.00 92.00 122 GLY A N 1
ATOM 965 C CA . GLY A 1 122 ? -0.150 -12.644 -9.230 1.00 92.00 122 GLY A CA 1
ATOM 966 C C . GLY A 1 122 ? -0.489 -11.896 -7.927 1.00 92.00 122 GLY A C 1
ATOM 967 O O . GLY A 1 122 ? -1.566 -11.305 -7.801 1.00 92.00 122 GLY A O 1
ATOM 968 N N . GLN A 1 123 ? 0.423 -11.868 -6.949 1.00 95.31 123 GLN A N 1
ATOM 969 C CA . GLN A 1 123 ? 0.336 -10.952 -5.806 1.00 95.31 123 GLN A CA 1
ATOM 970 C C . GLN A 1 123 ? 0.766 -9.524 -6.172 1.00 95.31 123 GLN A C 1
ATOM 972 O O . GLN A 1 123 ? 1.355 -9.269 -7.218 1.00 95.31 123 GLN A O 1
ATOM 977 N N . PHE A 1 124 ? 0.473 -8.572 -5.287 1.00 96.44 124 PHE A N 1
ATOM 978 C CA . PHE A 1 124 ? 0.803 -7.159 -5.464 1.00 96.44 124 PHE A CA 1
ATOM 979 C C . PHE A 1 124 ? 1.513 -6.580 -4.237 1.00 96.44 124 PHE A C 1
ATOM 981 O O . PHE A 1 124 ? 1.478 -7.150 -3.144 1.00 96.44 124 PHE A O 1
ATOM 988 N N . ILE A 1 125 ? 2.125 -5.410 -4.409 1.00 97.31 125 ILE A N 1
ATOM 989 C CA . ILE A 1 125 ? 2.668 -4.581 -3.325 1.00 97.31 125 ILE A CA 1
ATOM 990 C C . ILE A 1 125 ? 1.943 -3.237 -3.270 1.00 97.31 125 ILE A C 1
ATOM 992 O O . ILE A 1 125 ? 1.410 -2.764 -4.271 1.00 97.31 125 ILE A O 1
ATOM 996 N N . ASN A 1 126 ? 1.927 -2.598 -2.105 1.00 97.00 126 ASN A N 1
ATOM 997 C CA . ASN A 1 126 ? 1.447 -1.232 -1.938 1.00 97.00 126 ASN A CA 1
ATOM 998 C C . ASN A 1 126 ? 2.642 -0.289 -1.836 1.00 97.00 126 ASN A C 1
ATOM 1000 O O . ASN A 1 126 ? 3.354 -0.342 -0.841 1.00 97.00 126 ASN A O 1
ATOM 1004 N N . ILE A 1 127 ? 2.845 0.590 -2.812 1.00 97.31 127 ILE A N 1
ATOM 1005 C CA . ILE A 1 127 ? 3.893 1.617 -2.746 1.00 97.31 127 ILE A CA 1
ATOM 1006 C C . ILE A 1 127 ? 3.367 2.818 -1.969 1.00 97.31 127 ILE A C 1
ATOM 1008 O O . ILE A 1 127 ? 2.214 3.206 -2.169 1.00 97.31 127 ILE A O 1
ATOM 1012 N N . ARG A 1 128 ? 4.213 3.403 -1.115 1.00 95.00 128 ARG A N 1
ATOM 1013 C CA . ARG A 1 128 ? 3.970 4.654 -0.392 1.00 95.00 128 ARG A CA 1
ATOM 1014 C C . ARG A 1 128 ? 4.870 5.757 -0.947 1.00 95.00 128 ARG A C 1
ATOM 1016 O O . ARG A 1 128 ? 6.082 5.581 -1.015 1.00 95.00 128 ARG A O 1
ATOM 1023 N N . ASN A 1 129 ? 4.284 6.890 -1.328 1.00 93.31 129 ASN A N 1
ATOM 1024 C CA . ASN A 1 129 ? 5.061 8.074 -1.700 1.00 93.31 129 ASN A CA 1
ATOM 1025 C C . ASN A 1 129 ? 5.372 8.954 -0.472 1.00 93.31 129 ASN A C 1
ATOM 1027 O O . ASN A 1 129 ? 4.842 8.744 0.621 1.00 93.31 129 ASN A O 1
ATOM 1031 N N . GLN A 1 130 ? 6.175 10.001 -0.669 1.00 87.88 130 GLN A N 1
ATOM 1032 C CA . GLN A 1 130 ? 6.599 10.926 0.395 1.00 87.88 130 GLN A CA 1
ATOM 1033 C C . GLN A 1 130 ? 5.446 11.698 1.065 1.00 87.88 130 GLN A C 1
ATOM 1035 O O . GLN A 1 130 ? 5.618 12.250 2.148 1.00 87.88 130 GLN A O 1
ATOM 1040 N N . ARG A 1 131 ? 4.265 11.747 0.436 1.00 88.69 131 ARG A N 1
ATOM 1041 C CA . ARG A 1 131 ? 3.067 12.419 0.967 1.00 88.69 131 ARG A CA 1
ATOM 1042 C C . ARG A 1 131 ? 2.203 11.489 1.828 1.00 88.69 131 ARG A C 1
ATOM 1044 O O . ARG A 1 131 ? 1.228 11.946 2.408 1.00 88.69 131 ARG A O 1
ATOM 1051 N N . GLY A 1 132 ? 2.575 10.210 1.936 1.00 88.50 132 GLY A N 1
ATOM 1052 C CA . GLY A 1 132 ? 1.803 9.180 2.635 1.00 88.50 132 GLY A CA 1
ATOM 1053 C C . GLY A 1 132 ? 0.787 8.461 1.746 1.00 88.50 132 GLY A C 1
ATOM 1054 O O . GLY A 1 132 ? 0.088 7.559 2.218 1.00 88.50 132 GLY A O 1
ATOM 1055 N N . GLU A 1 133 ? 0.737 8.795 0.454 1.00 91.38 133 GLU A N 1
ATOM 1056 C CA . GLU A 1 133 ? -0.234 8.217 -0.465 1.00 91.38 133 GLU A CA 1
ATOM 1057 C C . GLU A 1 133 ? 0.185 6.807 -0.830 1.00 91.38 133 GLU A C 1
ATOM 1059 O O . GLU A 1 133 ? 1.331 6.562 -1.202 1.00 91.38 133 GLU A O 1
ATOM 1064 N N . MET A 1 134 ? -0.770 5.883 -0.743 1.00 94.50 134 MET A N 1
ATOM 1065 C CA . MET A 1 134 ? -0.526 4.464 -0.959 1.00 94.50 134 MET A CA 1
ATOM 1066 C C . MET A 1 134 ? -1.398 3.888 -2.064 1.00 94.50 134 MET A C 1
ATOM 1068 O O . MET A 1 134 ? -2.619 4.081 -2.067 1.00 94.50 134 MET A O 1
ATOM 1072 N N . ARG A 1 135 ? -0.789 3.150 -2.995 1.00 95.00 135 ARG A N 1
ATOM 1073 C CA . ARG A 1 135 ? -1.495 2.453 -4.082 1.00 95.00 135 ARG A CA 1
ATOM 1074 C C . ARG A 1 135 ? -0.899 1.078 -4.335 1.00 95.00 135 ARG A C 1
ATOM 1076 O O . ARG A 1 135 ? 0.295 0.874 -4.148 1.00 95.00 135 ARG A O 1
ATOM 1083 N N . SER A 1 136 ? -1.767 0.164 -4.749 1.00 95.38 136 SER A N 1
ATOM 1084 C CA . SER A 1 136 ? -1.448 -1.235 -5.020 1.00 95.38 136 SER A CA 1
ATOM 1085 C C . SER A 1 136 ? -0.995 -1.417 -6.4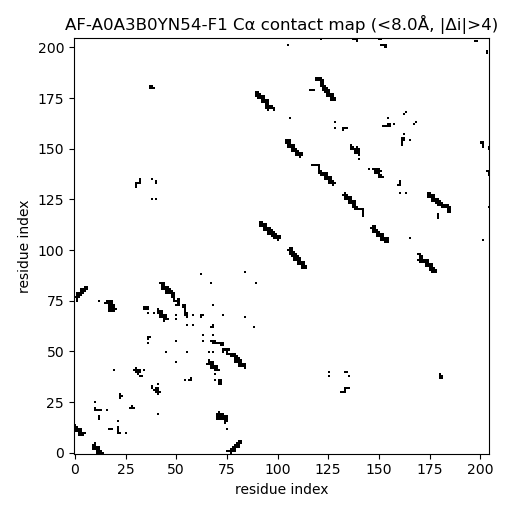69 1.00 95.38 136 SER A C 1
ATOM 1087 O O . SER A 1 136 ? -1.654 -0.898 -7.369 1.00 95.38 136 SER A O 1
ATOM 1089 N N . TYR A 1 137 ? 0.076 -2.180 -6.681 1.00 96.62 137 TYR A N 1
ATOM 1090 C CA . TYR A 1 137 ? 0.628 -2.534 -7.990 1.00 96.62 137 TYR A CA 1
ATOM 1091 C C . TYR A 1 137 ? 0.972 -4.023 -8.036 1.00 96.62 137 TYR A C 1
ATOM 1093 O O . TYR A 1 137 ? 1.722 -4.505 -7.182 1.00 96.62 137 TYR A O 1
ATOM 1101 N N . SER A 1 138 ? 0.399 -4.743 -9.005 1.00 96.38 138 SER A N 1
ATOM 1102 C CA . SER A 1 138 ? 0.677 -6.166 -9.241 1.00 96.38 138 SER A CA 1
ATOM 1103 C C . SER A 1 138 ? 2.140 -6.388 -9.591 1.00 96.38 138 SER A C 1
ATOM 1105 O O . SER A 1 138 ? 2.725 -5.596 -10.330 1.00 96.38 138 SER A O 1
ATOM 1107 N N . LEU A 1 139 ? 2.712 -7.457 -9.042 1.00 97.06 139 LEU A N 1
ATOM 1108 C CA . LEU A 1 139 ? 4.063 -7.895 -9.355 1.00 97.06 139 LEU A CA 1
ATOM 1109 C C . LEU A 1 139 ? 4.040 -8.670 -10.674 1.00 97.06 139 LEU A C 1
ATOM 1111 O O . LEU A 1 139 ? 3.439 -9.739 -10.733 1.00 97.06 139 LEU A O 1
ATOM 1115 N N . ALA A 1 140 ? 4.735 -8.130 -11.674 1.00 96.44 140 ALA A N 1
ATOM 1116 C CA . ALA A 1 140 ? 4.946 -8.743 -12.985 1.00 96.44 140 ALA A CA 1
ATOM 1117 C C . ALA A 1 140 ? 6.210 -9.617 -13.050 1.00 96.44 140 ALA A C 1
ATOM 1119 O O . ALA A 1 140 ? 6.473 -10.253 -14.067 1.00 96.44 140 ALA A O 1
ATOM 1120 N N . SER A 1 141 ? 7.006 -9.634 -11.978 1.00 95.31 141 SER A N 1
ATOM 1121 C CA . SER A 1 141 ? 8.192 -10.480 -11.837 1.00 95.31 141 SER A CA 1
ATOM 1122 C C . SER A 1 141 ? 7.826 -11.901 -11.394 1.00 95.31 141 SER A C 1
ATOM 1124 O O . SER A 1 141 ? 6.851 -12.115 -10.666 1.00 95.31 141 SER A O 1
ATOM 1126 N N . VAL A 1 142 ? 8.647 -12.874 -11.784 1.00 92.50 142 VAL A N 1
ATOM 1127 C CA . VAL A 1 142 ? 8.533 -14.277 -11.381 1.00 92.50 142 VAL A CA 1
ATOM 1128 C C . VAL A 1 142 ? 9.317 -14.499 -10.080 1.00 92.50 142 VAL A C 1
ATOM 1130 O O . VAL A 1 142 ? 10.530 -14.269 -10.032 1.00 92.50 142 VAL A O 1
ATOM 1133 N N . PRO A 1 143 ? 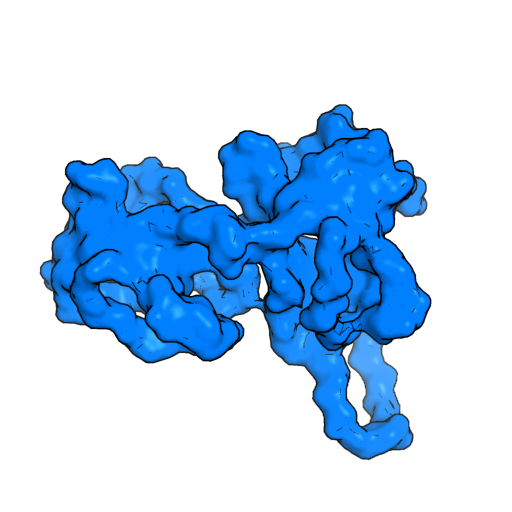8.666 -14.954 -8.992 1.00 89.50 143 PRO A N 1
ATOM 1134 C CA . PRO A 1 143 ? 9.351 -15.176 -7.724 1.00 89.50 143 PRO A CA 1
ATOM 1135 C C . PRO A 1 143 ? 10.436 -16.251 -7.872 1.00 89.50 143 PRO A C 1
ATOM 1137 O O . PRO A 1 143 ? 10.215 -17.272 -8.513 1.00 89.50 143 PRO A O 1
ATOM 1140 N N . HIS A 1 144 ? 11.585 -16.041 -7.223 1.00 85.56 144 HIS A N 1
ATOM 1141 C CA . HIS A 1 144 ? 12.776 -16.913 -7.242 1.00 85.56 144 HIS A CA 1
ATOM 1142 C C . HIS A 1 144 ? 13.573 -16.969 -8.556 1.00 85.56 144 HIS A C 1
ATOM 1144 O O . HIS A 1 144 ? 14.716 -17.421 -8.518 1.00 85.56 144 HIS A O 1
ATOM 1150 N N . GLU A 1 145 ? 13.019 -16.496 -9.672 1.00 89.56 145 GLU A N 1
ATOM 1151 C CA . GLU A 1 145 ? 13.732 -16.379 -10.952 1.00 89.56 145 GLU A CA 1
ATOM 1152 C C . GLU A 1 145 ? 14.252 -14.955 -11.168 1.00 89.56 145 GLU A C 1
ATOM 1154 O O . GLU A 1 145 ? 15.426 -14.764 -11.492 1.00 89.56 145 GLU A O 1
ATOM 1159 N N . ASP A 1 146 ? 13.407 -13.956 -10.910 1.00 89.62 146 ASP A N 1
ATOM 1160 C CA . ASP A 1 146 ? 13.767 -12.553 -11.061 1.00 89.62 146 ASP A CA 1
ATOM 1161 C C . ASP A 1 146 ? 14.369 -11.975 -9.778 1.00 89.62 146 ASP A C 1
ATOM 1163 O O . ASP A 1 146 ? 13.857 -12.160 -8.669 1.00 89.62 146 ASP A O 1
ATOM 1167 N N . TYR A 1 147 ? 15.456 -11.218 -9.942 1.00 89.25 147 TYR A N 1
ATOM 1168 C CA . TYR A 1 147 ? 16.097 -10.495 -8.842 1.00 89.25 147 TYR A CA 1
ATOM 1169 C C . TYR A 1 147 ? 15.313 -9.237 -8.440 1.00 89.25 147 TYR A C 1
ATOM 1171 O O . TYR A 1 147 ? 15.150 -8.946 -7.255 1.00 89.25 147 TYR A O 1
ATOM 1179 N N . PHE A 1 148 ? 14.815 -8.492 -9.428 1.00 96.56 148 PHE A N 1
ATOM 1180 C CA . PHE A 1 148 ? 14.065 -7.260 -9.201 1.00 96.56 148 PHE A CA 1
ATOM 1181 C C . PHE A 1 148 ? 12.572 -7.545 -9.073 1.00 96.56 148 PHE A C 1
ATOM 1183 O O . PHE A 1 148 ? 12.025 -8.386 -9.784 1.00 96.56 148 PHE A O 1
ATOM 1190 N N . LEU A 1 149 ? 11.893 -6.779 -8.220 1.00 97.56 149 LEU A N 1
ATOM 1191 C CA . LEU A 1 149 ? 10.439 -6.694 -8.269 1.00 97.56 149 LEU A CA 1
ATOM 1192 C C . LEU A 1 149 ? 10.052 -5.824 -9.461 1.00 97.56 149 LEU A C 1
ATOM 1194 O O . LEU A 1 149 ? 10.489 -4.676 -9.562 1.00 97.56 149 LEU A O 1
ATOM 1198 N N . GLU A 1 150 ? 9.224 -6.360 -10.348 1.00 97.81 150 GLU A N 1
ATOM 1199 C CA . GLU A 1 150 ? 8.751 -5.639 -11.525 1.00 97.81 150 GLU A CA 1
ATOM 1200 C C . GLU A 1 150 ? 7.297 -5.213 -11.351 1.00 97.81 150 GLU A C 1
ATOM 1202 O O . GLU A 1 150 ? 6.452 -6.020 -10.969 1.00 97.81 150 GLU A O 1
ATOM 1207 N N . ILE A 1 151 ? 6.993 -3.951 -11.666 1.00 98.06 151 ILE A N 1
ATOM 1208 C CA . ILE A 1 151 ? 5.616 -3.451 -11.739 1.00 98.06 151 ILE A CA 1
ATOM 1209 C C . ILE A 1 151 ? 5.399 -2.614 -13.000 1.00 98.06 151 ILE A C 1
ATOM 1211 O O . ILE A 1 151 ? 6.306 -1.910 -13.460 1.00 98.06 151 ILE A O 1
ATOM 1215 N N . HIS A 1 152 ? 4.173 -2.635 -13.529 1.00 97.75 152 HIS A N 1
ATOM 1216 C CA . HIS A 1 152 ? 3.750 -1.738 -14.608 1.00 97.75 152 HIS A CA 1
ATOM 1217 C C . HIS A 1 152 ? 2.695 -0.758 -14.107 1.00 97.75 152 HIS A C 1
ATOM 1219 O O . HIS A 1 152 ? 1.657 -1.124 -13.555 1.00 97.75 152 HIS A O 1
ATOM 1225 N N . VAL A 1 153 ? 2.963 0.522 -14.322 1.00 97.25 153 VAL A N 1
ATOM 1226 C CA . VAL A 1 153 ? 2.172 1.630 -13.803 1.00 97.25 153 VAL A CA 1
ATOM 1227 C C . VAL A 1 153 ? 1.544 2.357 -14.975 1.00 97.25 153 VAL A C 1
ATOM 1229 O O . VAL A 1 153 ? 2.241 2.991 -15.767 1.00 97.25 153 VAL A O 1
ATOM 1232 N N . LYS A 1 154 ? 0.215 2.299 -15.065 1.00 96.62 154 LYS A N 1
ATOM 1233 C CA . LYS A 1 154 ? -0.542 3.116 -16.011 1.00 96.62 154 LYS A CA 1
ATOM 1234 C C . LYS A 1 154 ? -0.749 4.510 -15.435 1.00 96.62 154 LYS A C 1
ATOM 1236 O O . LYS A 1 154 ? -1.202 4.640 -14.299 1.00 96.62 154 LYS A O 1
ATOM 1241 N N . ARG A 1 155 ? -0.479 5.547 -16.221 1.00 95.94 155 ARG A N 1
ATOM 1242 C CA . ARG A 1 155 ? -0.761 6.931 -15.859 1.00 95.94 155 ARG A CA 1
ATOM 1243 C C . ARG A 1 155 ? -2.266 7.152 -15.749 1.00 95.94 155 ARG A C 1
ATOM 1245 O O . ARG A 1 155 ? -3.030 6.775 -16.637 1.00 95.94 155 ARG A O 1
A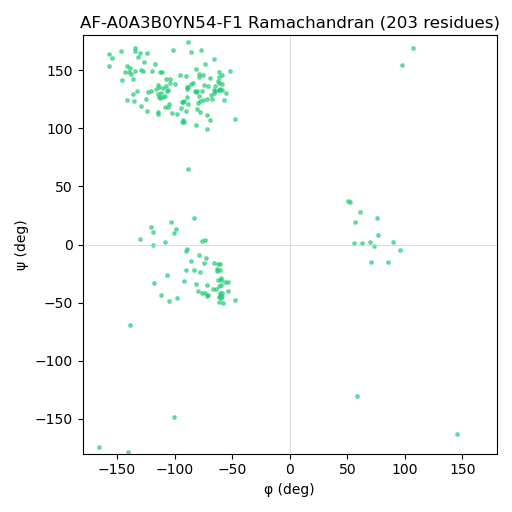TOM 1252 N N . VAL A 1 156 ? -2.680 7.799 -14.667 1.00 94.75 156 VAL A N 1
ATOM 1253 C CA . VAL A 1 156 ? -4.064 8.215 -14.442 1.00 94.75 156 VAL A CA 1
ATOM 1254 C C . VAL A 1 156 ? -4.097 9.739 -14.398 1.00 94.75 156 VAL A C 1
ATOM 1256 O O . VAL A 1 156 ? -3.246 10.352 -13.755 1.00 94.75 156 VAL A O 1
ATOM 1259 N N . ALA A 1 157 ? -5.055 10.346 -15.103 1.00 92.94 157 ALA A N 1
ATOM 1260 C CA . ALA A 1 157 ? -5.264 11.792 -15.063 1.00 92.94 157 ALA A CA 1
ATOM 1261 C C . ALA A 1 157 ? -5.556 12.243 -13.623 1.00 92.94 157 ALA A C 1
ATOM 1263 O O . ALA A 1 157 ? -6.334 11.593 -12.925 1.00 92.94 157 ALA A O 1
ATOM 1264 N N . ASP A 1 158 ? -4.889 13.313 -13.184 1.00 91.31 158 ASP A N 1
ATOM 1265 C CA . ASP A 1 158 ? -4.948 13.852 -11.815 1.00 91.31 158 ASP A CA 1
ATOM 1266 C C . ASP A 1 158 ? -4.569 12.830 -10.718 1.00 91.31 158 ASP A C 1
ATOM 1268 O O . ASP A 1 158 ? -4.910 12.966 -9.538 1.00 91.31 158 ASP A O 1
ATOM 1272 N N . GLY A 1 159 ? -3.867 11.759 -11.101 1.00 92.50 159 GLY A N 1
ATOM 1273 C CA . GLY A 1 159 ? -3.477 10.684 -10.207 1.00 92.50 159 GLY A CA 1
ATOM 1274 C C . GLY A 1 159 ? -2.236 11.045 -9.402 1.00 92.50 159 GLY A C 1
ATOM 1275 O O . GLY A 1 159 ? -1.127 10.884 -9.896 1.00 92.50 159 GLY A O 1
ATOM 1276 N N . ILE A 1 160 ? -2.407 11.405 -8.125 1.00 93.25 160 ILE A N 1
ATOM 1277 C CA . ILE A 1 160 ? -1.312 11.797 -7.207 1.00 93.25 160 ILE A CA 1
ATOM 1278 C C . ILE A 1 160 ? -0.125 10.818 -7.247 1.00 93.25 160 ILE A C 1
ATOM 1280 O O . ILE A 1 160 ? 1.029 11.226 -7.352 1.00 93.25 160 ILE A O 1
ATOM 1284 N N . MET A 1 161 ? -0.400 9.511 -7.165 1.00 95.38 161 MET A N 1
ATOM 1285 C CA . MET A 1 161 ? 0.654 8.493 -7.167 1.00 95.38 161 MET A CA 1
ATOM 1286 C C . MET A 1 161 ? 1.313 8.350 -8.541 1.00 95.38 161 MET A C 1
ATOM 1288 O O . MET A 1 161 ? 2.531 8.241 -8.629 1.00 95.38 161 MET A O 1
ATOM 1292 N N . THR A 1 162 ? 0.526 8.331 -9.617 1.00 95.81 162 THR A N 1
ATOM 1293 C CA . THR A 1 162 ? 1.071 8.143 -10.965 1.00 95.81 162 THR A CA 1
ATOM 1294 C C . THR A 1 162 ? 1.824 9.378 -11.435 1.00 95.81 162 THR A C 1
ATOM 1296 O O . THR A 1 162 ? 2.854 9.238 -12.073 1.00 95.81 162 THR A O 1
ATOM 1299 N N . ASP A 1 163 ? 1.390 10.584 -11.074 1.00 95.88 163 ASP A N 1
ATOM 1300 C CA . ASP A 1 163 ? 2.138 11.799 -11.387 1.00 95.88 163 ASP A CA 1
ATOM 1301 C C . ASP A 1 163 ? 3.469 11.855 -10.634 1.00 95.88 163 ASP A C 1
ATOM 1303 O O . ASP A 1 163 ? 4.476 12.217 -11.240 1.00 95.88 163 ASP A O 1
ATOM 1307 N N . TRP A 1 164 ? 3.512 11.416 -9.372 1.00 96.62 164 TRP A N 1
ATOM 1308 C CA . TRP A 1 164 ? 4.777 11.250 -8.651 1.00 96.62 164 TRP A CA 1
ATOM 1309 C C . TRP A 1 164 ? 5.680 10.214 -9.338 1.00 96.62 164 TRP A C 1
ATOM 1311 O O . TRP A 1 164 ? 6.830 10.518 -9.650 1.00 96.62 164 TRP A O 1
ATOM 1321 N N . ILE A 1 165 ? 5.157 9.025 -9.667 1.00 96.81 165 ILE A N 1
ATOM 1322 C CA . ILE A 1 165 ? 5.935 7.979 -10.352 1.00 96.81 165 ILE A CA 1
ATOM 1323 C C . ILE A 1 165 ? 6.478 8.473 -11.691 1.00 96.81 165 ILE A C 1
ATOM 1325 O O . ILE A 1 165 ? 7.620 8.177 -12.018 1.00 96.81 165 ILE A O 1
ATOM 1329 N N . PHE A 1 166 ? 5.693 9.207 -12.480 1.00 96.62 166 PHE A N 1
ATOM 1330 C CA . PHE A 1 166 ? 6.098 9.623 -13.822 1.00 96.62 166 PHE A CA 1
ATOM 1331 C C . PHE A 1 166 ? 7.033 10.835 -13.806 1.00 96.62 166 PHE A C 1
ATOM 1333 O O . PHE A 1 166 ? 8.000 10.837 -14.56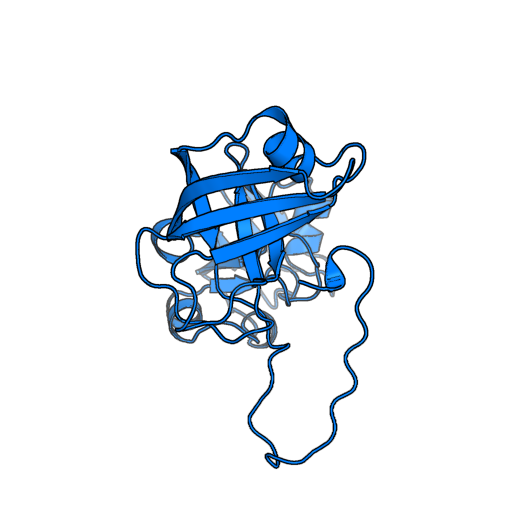7 1.00 96.62 166 PHE A O 1
ATOM 1340 N N . ASN A 1 167 ? 6.791 11.824 -12.943 1.00 95.31 167 ASN A N 1
ATOM 1341 C CA . ASN A 1 167 ? 7.464 13.123 -13.027 1.00 95.31 167 ASN A CA 1
ATOM 1342 C C . ASN A 1 167 ? 8.525 13.359 -11.941 1.00 95.31 167 ASN A C 1
ATOM 1344 O O . ASN A 1 167 ? 9.431 14.152 -12.170 1.00 95.31 167 ASN A O 1
ATOM 1348 N N . GLU A 1 168 ? 8.414 12.711 -10.778 1.00 96.19 168 GLU A N 1
ATOM 1349 C CA . GLU A 1 168 ? 9.281 12.983 -9.619 1.00 96.19 168 GLU A CA 1
ATOM 1350 C C . GLU A 1 168 ? 10.219 11.806 -9.308 1.00 96.19 168 GLU A C 1
ATOM 1352 O O . GLU A 1 168 ? 11.406 12.019 -9.079 1.00 96.19 168 GLU A O 1
ATOM 1357 N N . LEU A 1 169 ? 9.713 10.568 -9.346 1.00 97.19 169 LEU A N 1
ATOM 1358 C CA . LEU A 1 169 ? 10.496 9.367 -9.046 1.00 97.19 169 LEU A CA 1
ATOM 1359 C C . LEU A 1 169 ? 11.555 9.101 -10.125 1.00 97.19 169 LEU A C 1
ATOM 1361 O O . LEU A 1 169 ? 11.229 9.015 -11.315 1.00 97.19 169 LEU A O 1
ATOM 1365 N N . SER A 1 170 ? 12.800 8.913 -9.710 1.00 97.75 170 SER A N 1
ATOM 1366 C CA . SER A 1 170 ? 13.954 8.680 -10.578 1.00 97.75 170 SER A CA 1
ATOM 1367 C C . SER A 1 170 ? 14.678 7.380 -10.229 1.00 97.75 170 SER A C 1
ATOM 1369 O O . SER A 1 170 ? 14.463 6.778 -9.180 1.00 97.75 170 SER A O 1
ATOM 1371 N N . GLU A 1 171 ? 15.533 6.915 -11.138 1.00 98.38 171 GLU A N 1
ATOM 1372 C CA . GLU A 1 171 ? 16.436 5.800 -10.846 1.00 98.38 171 GLU A CA 1
ATOM 1373 C C . GLU A 1 171 ? 17.378 6.169 -9.691 1.00 98.38 171 GLU A C 1
ATOM 1375 O O . GLU A 1 171 ? 17.842 7.307 -9.599 1.00 98.38 171 GLU A O 1
ATOM 1380 N N . ASN A 1 172 ? 17.695 5.187 -8.849 1.00 97.75 172 ASN A N 1
ATOM 1381 C CA . ASN A 1 172 ? 18.429 5.292 -7.582 1.00 97.75 172 ASN A CA 1
ATOM 1382 C C . ASN A 1 172 ? 17.665 5.928 -6.410 1.00 97.75 172 ASN A C 1
ATOM 1384 O O . ASN A 1 172 ? 18.206 5.968 -5.304 1.00 97.75 172 ASN A O 1
ATOM 1388 N N . ASP A 1 173 ? 16.418 6.367 -6.598 1.00 97.81 173 ASP A N 1
ATOM 1389 C CA . ASP A 1 173 ? 15.587 6.793 -5.471 1.00 97.81 173 ASP A CA 1
ATOM 1390 C C . ASP A 1 173 ? 15.189 5.594 -4.598 1.00 97.81 173 ASP A C 1
ATOM 1392 O O . ASP A 1 173 ? 14.895 4.502 -5.094 1.00 97.81 173 ASP A O 1
ATOM 1396 N N . GLU A 1 174 ? 15.128 5.816 -3.285 1.00 96.56 174 GLU A N 1
ATOM 1397 C CA . GLU A 1 174 ? 14.536 4.871 -2.338 1.00 96.56 174 GLU A CA 1
ATOM 1398 C C . GLU A 1 174 ? 13.022 5.107 -2.240 1.00 96.56 174 GLU A C 1
ATOM 1400 O O . GLU A 1 174 ? 12.551 6.245 -2.159 1.00 96.56 174 GLU A O 1
ATOM 1405 N N . LEU A 1 175 ? 12.253 4.021 -2.199 1.00 95.75 175 LEU A N 1
ATOM 1406 C CA . LEU A 1 175 ? 10.828 4.042 -1.896 1.00 95.75 175 LEU A CA 1
ATOM 1407 C C . LEU A 1 175 ? 10.463 2.999 -0.845 1.00 95.75 175 LEU A C 1
ATOM 1409 O O . LEU A 1 175 ? 11.180 2.023 -0.611 1.00 95.75 175 LEU A O 1
ATOM 1413 N N . GLU A 1 176 ? 9.299 3.194 -0.237 1.00 96.19 176 GLU A N 1
ATOM 1414 C CA . GLU A 1 176 ? 8.734 2.268 0.734 1.00 96.19 176 GLU A CA 1
ATOM 1415 C C . GLU A 1 176 ? 7.549 1.516 0.141 1.00 96.19 176 GLU A C 1
ATOM 1417 O O . GLU A 1 176 ? 6.722 2.076 -0.587 1.00 96.19 176 GLU A O 1
ATOM 1422 N N . PHE A 1 177 ? 7.434 0.240 0.495 1.00 96.81 177 PHE A N 1
ATOM 1423 C CA . PHE A 1 177 ? 6.305 -0.578 0.087 1.00 96.81 177 PHE A CA 1
ATOM 1424 C C . PHE A 1 177 ? 5.862 -1.553 1.179 1.00 96.81 177 PHE A C 1
ATOM 1426 O O . PHE A 1 177 ? 6.665 -2.064 1.955 1.00 96.81 177 PHE A O 1
ATOM 1433 N N . GLN A 1 178 ? 4.566 -1.841 1.214 1.00 95.44 178 GLN A N 1
ATOM 1434 C CA . GLN A 1 178 ? 3.957 -2.880 2.040 1.00 95.44 178 GLN A CA 1
ATOM 1435 C C . GLN A 1 178 ? 3.611 -4.088 1.164 1.00 95.44 178 GLN A C 1
ATOM 1437 O O . GLN A 1 178 ? 3.093 -3.925 0.060 1.00 95.44 178 GLN A O 1
ATOM 1442 N N . GLY A 1 179 ? 3.851 -5.302 1.661 1.00 92.50 179 GLY A N 1
ATOM 1443 C CA . GLY A 1 179 ? 3.411 -6.527 0.995 1.00 92.50 179 GLY A CA 1
ATOM 1444 C C . GLY A 1 179 ? 4.364 -7.719 1.144 1.00 92.50 179 GLY A C 1
ATOM 1445 O O . GLY A 1 179 ? 5.172 -7.756 2.078 1.00 92.50 179 GLY A O 1
ATOM 1446 N N . PRO A 1 180 ? 4.220 -8.748 0.288 1.00 93.81 180 PRO A N 1
ATOM 1447 C CA . PRO A 1 180 ? 3.166 -8.876 -0.725 1.00 93.81 180 PRO A CA 1
ATOM 1448 C C . PRO A 1 180 ? 1.771 -9.030 -0.107 1.00 93.81 180 PRO A C 1
ATOM 1450 O O . PRO A 1 180 ? 1.636 -9.445 1.050 1.00 93.81 180 PRO A O 1
ATOM 1453 N N . GLU A 1 181 ? 0.755 -8.728 -0.907 1.00 93.44 181 GLU A N 1
ATOM 1454 C CA . GLU A 1 181 ? -0.664 -8.880 -0.601 1.00 93.44 181 GLU A CA 1
ATOM 1455 C C . GLU A 1 181 ? -1.417 -9.523 -1.778 1.00 93.44 181 GLU A C 1
ATOM 1457 O O . GLU A 1 181 ? -0.922 -9.602 -2.903 1.00 93.44 181 GLU A O 1
ATOM 1462 N N . GLY A 1 182 ? -2.646 -9.969 -1.519 1.00 89.50 182 GLY A N 1
ATOM 1463 C CA . GLY A 1 182 ? -3.520 -10.561 -2.530 1.00 89.50 182 GLY A CA 1
ATOM 1464 C C . GLY A 1 182 ? -3.503 -12.088 -2.551 1.00 89.50 182 GLY A C 1
ATOM 1465 O O . GLY A 1 182 ? -2.554 -12.744 -2.123 1.00 89.50 182 GLY A O 1
ATOM 1466 N N . SER A 1 183 ? -4.607 -12.650 -3.041 1.00 86.44 183 SER A N 1
ATOM 1467 C CA . SER A 1 183 ? -4.851 -14.096 -3.132 1.00 86.44 183 SER A CA 1
ATOM 1468 C C . SER A 1 183 ? -5.054 -14.577 -4.571 1.00 86.44 183 SER A C 1
ATOM 1470 O O . SER A 1 183 ? -5.516 -15.693 -4.781 1.00 86.44 183 SER A O 1
ATOM 1472 N N . CYS A 1 184 ? -4.781 -13.722 -5.559 1.00 87.06 184 CYS A N 1
ATOM 1473 C CA . CYS A 1 184 ? -4.925 -14.035 -6.977 1.00 87.06 184 CYS A CA 1
ATOM 1474 C C . CYS A 1 184 ? -3.629 -14.653 -7.508 1.00 87.06 184 CYS A C 1
ATOM 1476 O O . CYS A 1 184 ? -2.941 -14.059 -8.324 1.00 87.06 184 CYS A O 1
ATOM 1478 N N . PHE A 1 185 ? -3.278 -15.829 -7.002 1.00 87.88 185 PHE A N 1
ATOM 1479 C CA . PHE A 1 185 ? -2.125 -16.591 -7.465 1.00 87.88 185 PHE A CA 1
ATOM 1480 C C . PHE A 1 185 ? -2.554 -18.007 -7.828 1.00 87.88 185 PHE A C 1
ATOM 1482 O O . PHE A 1 185 ? -3.567 -18.513 -7.336 1.00 87.88 185 PHE A O 1
ATOM 1489 N N . TYR A 1 186 ? -1.775 -18.659 -8.683 1.00 84.88 186 TYR A N 1
ATOM 1490 C CA . TYR A 1 186 ? -2.019 -20.050 -9.027 1.00 84.88 186 TYR A CA 1
ATOM 1491 C C . TYR A 1 186 ? -1.708 -20.946 -7.821 1.00 84.88 186 TYR A C 1
ATOM 1493 O O . TYR A 1 186 ? -0.550 -21.141 -7.452 1.00 84.88 186 TYR A O 1
ATOM 1501 N N . ALA A 1 187 ? -2.750 -21.472 -7.178 1.00 79.19 187 ALA A N 1
ATOM 1502 C CA . ALA A 1 187 ? -2.604 -22.566 -6.232 1.00 79.19 187 ALA A CA 1
ATOM 1503 C C . ALA A 1 187 ? -2.444 -23.854 -7.043 1.00 79.19 187 ALA A C 1
ATOM 1505 O O . ALA A 1 187 ? -3.291 -24.145 -7.883 1.00 79.19 187 ALA A O 1
ATOM 1506 N N . GLN A 1 188 ? -1.352 -24.586 -6.815 1.00 69.38 188 GLN A N 1
ATOM 1507 C CA . GLN A 1 188 ? -1.032 -25.822 -7.531 1.00 69.38 188 GLN A CA 1
ATOM 1508 C C . GLN A 1 188 ? -2.252 -26.762 -7.583 1.00 69.38 188 GLN A C 1
ATOM 1510 O O . GLN A 1 188 ? -2.655 -27.323 -6.563 1.00 69.38 188 GLN A O 1
ATOM 1515 N N . GLY A 1 189 ? -2.848 -26.877 -8.772 1.00 70.12 189 GLY A N 1
ATOM 1516 C CA . GLY A 1 189 ? -3.869 -27.861 -9.120 1.00 70.12 189 GLY A CA 1
ATOM 1517 C C . GLY A 1 189 ? -3.258 -29.026 -9.899 1.00 70.12 189 GLY A C 1
ATOM 1518 O O . GLY A 1 189 ? -2.087 -29.364 -9.712 1.00 70.12 189 GLY A O 1
ATOM 1519 N N . GLU A 1 190 ? -4.031 -29.630 -10.800 1.00 72.25 190 GLU A N 1
ATOM 1520 C CA . GLU A 1 190 ? -3.493 -30.609 -11.751 1.00 72.25 190 GLU A CA 1
ATOM 1521 C C . GLU A 1 190 ? -2.524 -29.919 -12.724 1.00 72.25 190 GLU A C 1
ATOM 1523 O O . GLU A 1 190 ? -2.847 -28.877 -13.293 1.00 72.25 190 GLU A O 1
ATOM 1528 N N . GLN A 1 191 ? -1.323 -30.482 -12.904 1.00 70.38 191 GLN A N 1
ATOM 1529 C CA . GLN A 1 191 ? -0.254 -29.857 -13.701 1.00 70.38 191 GLN A CA 1
ATOM 1530 C C . GLN A 1 191 ? -0.649 -29.599 -15.163 1.00 70.38 191 GLN A C 1
ATOM 1532 O O . GLN A 1 191 ? -0.167 -28.635 -15.750 1.00 70.38 191 GLN A O 1
ATOM 1537 N N . ASP A 1 192 ? -1.554 -30.410 -15.714 1.00 81.19 192 ASP A N 1
ATOM 1538 C CA . ASP A 1 192 ? -1.961 -30.356 -17.122 1.00 81.19 192 ASP A CA 1
ATOM 1539 C C . ASP A 1 192 ? -3.303 -29.637 -17.345 1.00 81.19 192 ASP A C 1
ATOM 1541 O O . ASP A 1 192 ? -3.866 -29.673 -18.443 1.00 81.19 192 ASP A O 1
ATOM 1545 N N . GLN A 1 193 ? -3.852 -28.982 -16.316 1.00 84.94 193 GLN A N 1
ATOM 1546 C CA . GLN A 1 193 ? -5.108 -28.255 -16.459 1.00 84.94 193 GLN A CA 1
ATOM 1547 C C . GLN A 1 193 ? -4.915 -27.033 -17.382 1.00 84.94 193 GLN A C 1
ATOM 1549 O O . GLN A 1 193 ? -4.072 -26.178 -17.099 1.00 84.94 193 GLN A O 1
ATOM 1554 N N . PRO A 1 194 ? -5.710 -26.881 -18.460 1.00 87.88 194 PRO A N 1
ATOM 1555 C CA . PRO A 1 194 ? -5.599 -25.719 -19.332 1.00 87.88 194 PRO A CA 1
ATOM 1556 C C . PRO A 1 194 ? -5.978 -24.434 -18.584 1.00 87.88 194 PRO A C 1
ATOM 1558 O O . PRO A 1 194 ? -6.988 -24.384 -17.877 1.00 87.88 194 PRO A O 1
ATOM 1561 N N . LEU A 1 195 ? -5.190 -23.376 -18.789 1.00 89.19 195 LEU A N 1
ATOM 1562 C CA . LEU A 1 195 ? -5.407 -22.054 -18.200 1.00 89.19 195 LEU A CA 1
ATOM 1563 C C . LEU A 1 195 ? -5.825 -21.043 -19.271 1.00 89.19 195 LEU A C 1
ATOM 1565 O O . LEU A 1 195 ? -5.207 -20.951 -20.330 1.00 89.19 195 LEU A O 1
ATOM 1569 N N . LEU A 1 196 ? -6.851 -20.246 -18.968 1.00 90.69 196 LEU A N 1
ATOM 1570 C CA . LEU A 1 196 ? -7.224 -19.059 -19.735 1.00 90.69 196 LEU A CA 1
ATOM 1571 C C . LEU A 1 196 ? -7.000 -17.825 -18.860 1.00 90.69 196 LEU A C 1
ATOM 1573 O O . LEU A 1 196 ? -7.704 -17.624 -17.872 1.00 90.69 196 LEU A O 1
ATOM 1577 N N . LEU A 1 197 ? -6.029 -17.001 -19.244 1.00 91.75 197 LEU A N 1
ATOM 1578 C CA . LEU A 1 197 ? -5.707 -15.735 -18.592 1.00 91.75 197 LEU A CA 1
ATOM 1579 C C . LEU A 1 197 ? -6.143 -14.596 -19.515 1.00 91.75 197 LEU A C 1
ATOM 1581 O O . LEU A 1 197 ? -5.791 -14.580 -20.693 1.00 91.75 197 LEU A O 1
ATOM 1585 N N . ILE A 1 198 ? -6.924 -13.653 -18.991 1.00 92.25 198 ILE A N 1
ATOM 1586 C CA . ILE A 1 198 ? -7.404 -12.488 -19.741 1.00 92.25 198 ILE A CA 1
ATOM 1587 C C . ILE A 1 198 ? -6.978 -11.238 -18.979 1.00 92.25 198 ILE A C 1
ATOM 1589 O O . ILE A 1 198 ? -7.455 -10.996 -17.872 1.00 92.25 198 ILE A O 1
ATOM 1593 N N . GLY A 1 199 ? -6.098 -10.446 -19.585 1.00 89.69 199 GLY A N 1
ATOM 1594 C CA . GLY A 1 199 ? -5.616 -9.178 -19.044 1.00 89.69 199 GLY A C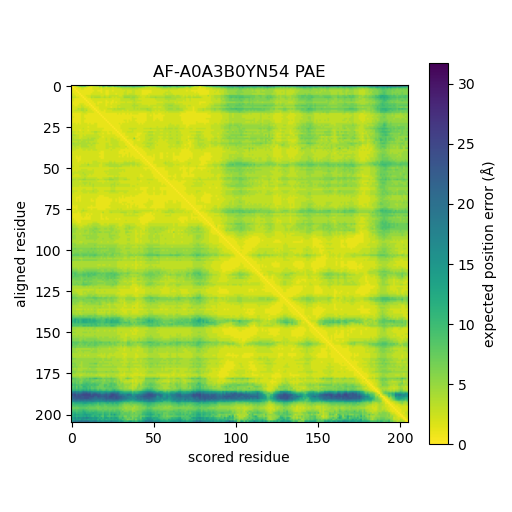A 1
ATOM 1595 C C . GLY A 1 199 ? -5.956 -8.011 -19.969 1.00 89.69 199 GLY A C 1
ATOM 1596 O O . GLY A 1 199 ? -6.023 -8.162 -21.189 1.00 89.69 199 GLY A O 1
ATOM 1597 N N . THR A 1 200 ? -6.161 -6.826 -19.392 1.00 89.56 200 THR A N 1
ATOM 1598 C CA . THR A 1 200 ? -6.373 -5.578 -20.146 1.00 89.56 200 THR A CA 1
ATOM 1599 C C . THR A 1 200 ? -5.502 -4.462 -19.580 1.00 89.56 200 THR A C 1
ATOM 1601 O O . THR A 1 200 ? -5.511 -4.238 -18.369 1.00 89.56 200 THR A O 1
ATOM 1604 N N . GLY A 1 201 ? -4.792 -3.718 -20.434 1.00 88.06 201 GLY A N 1
ATOM 1605 C CA . GLY A 1 201 ? -3.877 -2.660 -19.987 1.00 88.06 201 GLY A CA 1
ATOM 1606 C C . GLY A 1 201 ? -2.790 -3.214 -19.062 1.00 88.06 201 GLY A C 1
ATOM 1607 O O . GLY A 1 201 ? -2.191 -4.239 -19.365 1.00 88.06 201 GLY A O 1
ATOM 1608 N N . THR A 1 202 ? -2.581 -2.584 -17.905 1.00 84.44 202 THR A N 1
ATOM 1609 C CA . THR A 1 202 ? -1.651 -3.080 -16.872 1.00 84.44 202 THR A CA 1
ATOM 1610 C C . THR A 1 202 ? -2.195 -4.262 -16.069 1.00 84.44 202 THR A C 1
ATOM 1612 O O . THR A 1 202 ? -1.526 -4.739 -15.169 1.00 84.44 202 THR A O 1
ATOM 1615 N N . GLY A 1 203 ? -3.386 -4.777 -16.390 1.00 77.88 203 GLY A N 1
ATOM 1616 C CA . GLY A 1 203 ? -3.836 -6.084 -15.898 1.00 77.88 203 GLY A CA 1
ATOM 1617 C C . GLY A 1 203 ? -3.141 -7.270 -16.580 1.00 77.88 203 GLY A C 1
ATOM 1618 O O . GLY A 1 203 ? -3.547 -8.401 -16.349 1.00 77.88 203 GLY A O 1
ATOM 1619 N N . LEU A 1 204 ? -2.175 -7.010 -17.472 1.00 83.69 204 LEU A N 1
ATOM 1620 C CA . LEU A 1 204 ? -1.241 -8.008 -18.003 1.00 83.69 204 LEU A CA 1
ATOM 1621 C C . LEU A 1 204 ? -0.119 -8.345 -17.006 1.00 83.69 204 LEU A C 1
ATOM 1623 O O . LEU A 1 204 ? 0.476 -9.411 -17.129 1.00 83.69 204 LEU A O 1
ATOM 1627 N N . SER A 1 205 ? 0.173 -7.422 -16.081 1.00 72.00 205 SER A N 1
ATOM 1628 C CA . SER A 1 205 ? 1.167 -7.588 -15.017 1.00 72.00 205 SER A CA 1
ATOM 1629 C C . SER A 1 205 ? 0.830 -8.743 -14.088 1.00 72.00 205 SER A C 1
ATOM 1631 O O . SER A 1 205 ? -0.364 -8.897 -13.740 1.00 72.00 205 SER A O 1
#

Mean predicted aligned error: 4.34 Å

Foldseek 3Di:
DAWEAEPNDIWDDDPPDFQVNRCVVVVNDAEDDPLPQFQCSQKWAWPDADFPVQQCPQPDPVCVVRRIGRSSRGDGPYYTYIYGDDCVVFKWKWFFQDWDDPDPFKIKTWTQTPDQDDDAQQWWKWWQDPVRHTDIFHFPDHHPPDRTGMTMGGDDVVDPVNCCSVPPDDGGDMTMIGDRTGDPHDDDDPPPDDDDDDADDRRVD